Protein AF-A0A139A982-F1 (afdb_monomer)

Structure (mmCIF, N/CA/C/O backbone):
data_AF-A0A139A982-F1
#
_entry.id   AF-A0A139A982-F1
#
loop_
_atom_site.group_PDB
_atom_site.id
_atom_site.type_symbol
_atom_site.label_atom_id
_atom_site.label_alt_id
_atom_site.label_comp_id
_atom_site.label_asym_id
_atom_site.label_entity_id
_atom_site.label_seq_id
_atom_site.pdbx_PDB_ins_code
_atom_site.Cartn_x
_atom_site.Cartn_y
_atom_site.Cartn_z
_atom_site.occupancy
_atom_site.B_iso_or_equiv
_atom_site.auth_seq_id
_atom_site.auth_comp_id
_atom_site.auth_asym_id
_atom_site.auth_atom_id
_atom_site.pdbx_PDB_model_num
ATOM 1 N N . MET A 1 1 ? 47.876 19.893 -35.288 1.00 49.00 1 MET A N 1
ATOM 2 C CA . MET A 1 1 ? 47.535 18.455 -35.296 1.00 49.00 1 MET A CA 1
ATOM 3 C C . MET A 1 1 ? 48.018 17.855 -33.985 1.00 49.00 1 MET A C 1
ATOM 5 O O . MET A 1 1 ? 49.190 17.538 -33.867 1.00 49.00 1 MET A O 1
ATOM 9 N N . SER A 1 2 ? 47.152 17.792 -32.977 1.00 44.00 2 SER A N 1
ATOM 10 C CA . SER A 1 2 ? 47.440 17.165 -31.682 1.00 44.00 2 SER A CA 1
ATOM 11 C C . SER A 1 2 ? 46.261 16.265 -31.341 1.00 44.00 2 SER A C 1
ATOM 13 O O . SER A 1 2 ? 45.118 16.721 -31.305 1.00 44.00 2 SER A O 1
ATOM 15 N N . SER A 1 3 ? 46.555 14.977 -31.198 1.00 46.91 3 SER A N 1
ATOM 16 C CA . SER A 1 3 ? 45.607 13.889 -31.001 1.00 46.91 3 SER A CA 1
ATOM 17 C C . SER A 1 3 ? 44.741 14.120 -29.766 1.00 46.91 3 SER A C 1
ATOM 19 O O . SER A 1 3 ? 45.251 14.198 -28.648 1.00 46.91 3 SER A O 1
ATOM 21 N N . SER A 1 4 ? 43.429 14.191 -29.979 1.00 49.75 4 SER A N 1
ATOM 22 C CA . SER A 1 4 ? 42.438 14.073 -28.916 1.00 49.75 4 SER A CA 1
ATOM 23 C C . SER A 1 4 ? 42.523 12.649 -28.370 1.00 49.75 4 SER A C 1
ATOM 25 O O . SER A 1 4 ? 42.163 11.690 -29.053 1.00 49.75 4 SER A O 1
ATOM 27 N N . ALA A 1 5 ? 43.097 12.505 -27.176 1.00 49.38 5 ALA A N 1
ATOM 28 C CA . ALA A 1 5 ? 43.066 11.260 -26.433 1.00 49.38 5 ALA A CA 1
ATOM 29 C C . ALA A 1 5 ? 41.604 10.987 -26.073 1.00 49.38 5 ALA A C 1
ATOM 31 O O . ALA A 1 5 ? 41.039 11.627 -25.186 1.00 49.38 5 ALA A O 1
ATOM 32 N N . ALA A 1 6 ? 40.989 10.069 -26.816 1.00 48.88 6 ALA A N 1
ATOM 33 C CA . ALA A 1 6 ? 39.709 9.488 -26.476 1.00 48.88 6 ALA A CA 1
ATOM 34 C C . ALA A 1 6 ? 39.833 8.894 -25.070 1.00 48.88 6 ALA A C 1
ATOM 36 O O . ALA A 1 6 ? 40.472 7.861 -24.864 1.00 48.88 6 ALA A O 1
ATOM 37 N N . SER A 1 7 ? 39.263 9.593 -24.090 1.00 48.62 7 SER A N 1
ATOM 38 C CA . SER A 1 7 ? 38.976 9.020 -22.788 1.00 48.62 7 SER A CA 1
ATOM 39 C C . SER A 1 7 ? 38.039 7.849 -23.056 1.00 48.62 7 SER A C 1
ATOM 41 O O . SER A 1 7 ? 36.872 8.049 -23.389 1.00 48.62 7 SER A O 1
ATOM 43 N N . LEU A 1 8 ? 38.585 6.629 -23.012 1.00 44.47 8 LEU A N 1
ATOM 44 C CA . LEU A 1 8 ? 37.792 5.423 -22.847 1.00 44.47 8 LEU A CA 1
ATOM 45 C C . LEU A 1 8 ? 37.045 5.603 -21.526 1.00 44.47 8 LEU A C 1
ATOM 47 O O . LEU A 1 8 ? 37.551 5.278 -20.454 1.00 44.47 8 LEU A O 1
ATOM 51 N N . THR A 1 9 ? 35.839 6.150 -21.612 1.00 46.59 9 THR A N 1
ATOM 52 C CA . THR A 1 9 ? 34.770 5.869 -20.675 1.00 46.59 9 THR A CA 1
ATOM 53 C C . THR A 1 9 ? 34.572 4.366 -20.731 1.00 46.59 9 THR A C 1
ATOM 55 O O . THR A 1 9 ? 33.853 3.835 -21.574 1.00 46.59 9 THR A O 1
ATOM 58 N N . THR A 1 10 ? 35.283 3.661 -19.857 1.00 45.53 10 THR A N 1
ATOM 59 C CA . THR A 1 10 ? 34.915 2.331 -19.404 1.00 45.53 10 THR A CA 1
ATOM 60 C C . THR A 1 10 ? 33.475 2.439 -18.934 1.00 45.53 10 THR A C 1
ATOM 62 O O . THR A 1 10 ? 33.198 2.872 -17.815 1.00 45.53 10 THR A O 1
ATOM 65 N N . ALA A 1 11 ? 32.545 2.129 -19.840 1.00 46.19 11 ALA A N 1
ATOM 66 C CA . ALA A 1 11 ? 31.164 1.879 -19.490 1.00 46.19 11 ALA A CA 1
ATOM 67 C C . ALA A 1 11 ? 31.230 0.904 -18.312 1.00 46.19 11 ALA A C 1
ATOM 69 O O . ALA A 1 11 ? 31.879 -0.138 -18.463 1.00 46.19 11 ALA A O 1
ATOM 70 N N . PRO A 1 12 ? 30.703 1.267 -17.128 1.00 48.69 12 PRO A N 1
ATOM 71 C CA . PRO A 1 12 ? 30.748 0.381 -15.983 1.00 48.69 12 PRO A CA 1
ATOM 72 C C . PRO A 1 12 ? 30.140 -0.922 -16.458 1.00 48.69 12 PRO A C 1
ATOM 74 O O . PRO A 1 12 ? 29.002 -0.933 -16.928 1.00 48.69 12 PRO A O 1
ATOM 77 N N . THR A 1 13 ? 30.969 -1.963 -16.447 1.00 44.78 13 THR A N 1
ATOM 78 C CA . THR A 1 13 ? 30.635 -3.300 -16.896 1.00 44.78 13 THR A CA 1
ATOM 79 C C . THR A 1 13 ? 29.312 -3.637 -16.246 1.00 44.78 13 THR A C 1
ATOM 81 O O . THR A 1 13 ? 29.251 -3.842 -15.030 1.00 44.78 13 THR A O 1
ATOM 84 N N . LEU A 1 14 ? 28.247 -3.586 -17.054 1.00 44.47 14 LEU A N 1
ATOM 85 C CA . LEU A 1 14 ? 26.940 -4.107 -16.709 1.00 44.47 14 LEU A CA 1
ATOM 86 C C . LEU A 1 14 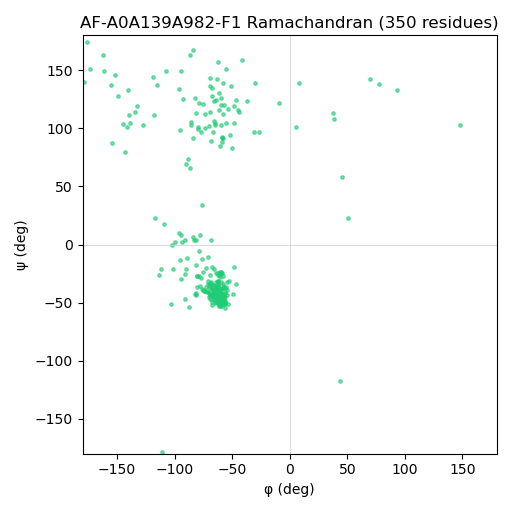? 27.253 -5.458 -16.092 1.00 44.47 14 LEU A C 1
ATOM 88 O O . LEU A 1 14 ? 27.910 -6.272 -16.747 1.00 44.47 14 LEU A O 1
ATOM 92 N N . CYS A 1 15 ? 26.939 -5.608 -14.803 1.00 43.19 15 CYS A N 1
ATOM 93 C CA . CYS A 1 15 ? 27.200 -6.825 -14.057 1.00 43.19 15 CYS A CA 1
ATOM 94 C C . CYS A 1 15 ? 26.950 -8.001 -14.988 1.00 43.19 15 CYS A C 1
ATOM 96 O O . CYS A 1 15 ? 25.871 -8.072 -15.573 1.00 43.19 15 CYS A O 1
ATOM 98 N N . SER A 1 16 ? 27.967 -8.847 -15.149 1.00 42.31 16 SER A N 1
ATOM 99 C CA . SER A 1 16 ? 27.895 -10.150 -15.793 1.00 42.31 16 SER A CA 1
ATOM 100 C C . SER A 1 16 ? 26.717 -10.928 -15.188 1.00 42.31 16 SER A C 1
ATOM 102 O O . SER A 1 16 ? 26.868 -11.753 -14.292 1.00 42.31 16 SER A O 1
ATOM 104 N N . LEU A 1 17 ? 25.523 -10.649 -15.702 1.00 49.75 17 LEU A N 1
ATOM 105 C CA . LEU A 1 17 ? 24.298 -11.433 -15.659 1.00 49.75 17 LEU A CA 1
ATOM 106 C C . LEU A 1 17 ? 24.442 -12.580 -16.672 1.00 49.75 17 LEU A C 1
ATOM 108 O O . LEU A 1 17 ? 23.488 -12.990 -17.313 1.00 49.75 17 LEU A O 1
ATOM 112 N N . GLU A 1 18 ? 25.657 -13.099 -16.850 1.00 44.62 18 GLU A N 1
ATOM 113 C CA . GLU A 1 18 ? 25.954 -14.226 -17.734 1.00 44.62 18 GLU A CA 1
ATOM 114 C C . GLU A 1 18 ? 25.678 -15.573 -17.048 1.00 44.62 18 GLU A C 1
ATOM 116 O O . GLU A 1 18 ? 25.863 -16.645 -17.612 1.00 44.62 18 GLU A O 1
ATOM 121 N N . ASN A 1 19 ? 25.155 -15.515 -15.825 1.00 43.88 19 ASN A N 1
ATOM 122 C CA . ASN A 1 19 ? 24.331 -16.556 -15.243 1.00 43.88 19 ASN A CA 1
ATOM 123 C C . ASN A 1 19 ? 23.427 -15.899 -14.190 1.00 43.88 19 ASN A C 1
ATOM 125 O O . ASN A 1 19 ? 23.774 -15.908 -13.005 1.00 43.88 19 ASN A O 1
ATOM 129 N N . PRO A 1 20 ? 22.231 -15.372 -14.534 1.00 50.59 20 PRO A N 1
ATOM 130 C CA . PRO A 1 20 ? 21.114 -15.626 -13.652 1.00 50.59 20 PRO A CA 1
ATOM 131 C C . PRO A 1 20 ? 21.040 -17.145 -13.647 1.00 50.59 20 PRO A C 1
ATOM 133 O O . PRO A 1 20 ? 20.491 -17.751 -14.565 1.00 50.59 20 PRO A O 1
ATOM 136 N N . THR A 1 21 ? 21.705 -17.785 -12.683 1.00 44.16 21 THR A N 1
ATOM 137 C CA . THR A 1 21 ? 21.395 -19.163 -12.360 1.00 44.16 21 THR A CA 1
ATOM 138 C C . THR A 1 21 ? 19.891 -19.187 -12.334 1.00 44.16 21 THR A C 1
ATOM 140 O O . THR A 1 21 ? 19.279 -18.451 -11.559 1.00 44.16 21 THR A O 1
ATOM 143 N N . PHE A 1 22 ? 19.333 -19.927 -13.294 1.00 42.66 22 PHE A N 1
ATOM 144 C CA . PHE A 1 22 ? 17.990 -20.444 -13.272 1.00 42.66 22 PHE A CA 1
ATOM 145 C C . PHE A 1 22 ? 17.684 -20.688 -11.801 1.00 42.66 22 PHE A C 1
ATOM 147 O O . PHE A 1 22 ? 18.093 -21.704 -11.235 1.00 42.66 22 PHE A O 1
ATOM 154 N N . THR A 1 23 ? 17.014 -19.747 -11.137 1.00 46.53 23 THR A N 1
ATOM 155 C CA . THR A 1 23 ? 16.273 -20.095 -9.947 1.00 46.53 23 THR A CA 1
ATOM 156 C C . THR A 1 23 ? 15.185 -20.933 -10.556 1.00 46.53 23 THR A C 1
ATOM 158 O O . THR A 1 23 ? 14.203 -20.408 -11.079 1.00 46.53 23 THR A O 1
ATOM 161 N N . SER A 1 24 ? 15.494 -22.228 -10.644 1.00 39.81 24 SER A N 1
ATOM 162 C CA . SER A 1 24 ? 14.639 -23.313 -11.073 1.00 39.81 24 SER A CA 1
ATOM 163 C C . SER A 1 24 ? 13.209 -22.953 -10.711 1.00 39.81 24 SER A C 1
ATOM 165 O O . SER A 1 24 ? 13.029 -22.433 -9.600 1.00 39.81 24 SER A O 1
ATOM 167 N N . PRO A 1 25 ? 12.218 -23.227 -11.576 1.00 40.94 25 PRO A N 1
ATOM 168 C CA . PRO A 1 25 ? 10.821 -23.090 -11.208 1.00 40.94 25 PRO A CA 1
ATOM 169 C C . PRO A 1 25 ? 10.589 -24.007 -10.004 1.00 40.94 25 PRO A C 1
ATOM 171 O O . PRO A 1 25 ? 10.303 -25.191 -10.128 1.00 40.94 25 PRO A O 1
ATOM 174 N N . THR A 1 26 ? 10.823 -23.481 -8.808 1.00 43.75 26 THR A N 1
ATOM 175 C CA . THR A 1 26 ? 10.486 -24.114 -7.555 1.00 43.75 26 THR A CA 1
ATOM 176 C C . THR A 1 26 ? 9.017 -23.805 -7.471 1.00 43.75 26 THR A C 1
ATOM 178 O O . THR A 1 26 ? 8.616 -22.673 -7.218 1.00 43.75 26 THR A O 1
ATOM 181 N N . TRP A 1 27 ? 8.216 -24.808 -7.817 1.00 39.47 27 TRP A N 1
ATOM 182 C CA . TRP A 1 27 ? 6.759 -24.738 -7.902 1.00 39.47 27 TRP A CA 1
ATOM 183 C C . TRP A 1 27 ? 6.122 -24.102 -6.654 1.00 39.47 27 TRP A C 1
ATOM 185 O O . TRP A 1 27 ? 5.016 -23.579 -6.720 1.00 39.47 27 TRP A O 1
ATOM 195 N N . ILE A 1 28 ? 6.858 -24.075 -5.539 1.00 52.94 28 ILE A N 1
ATOM 196 C CA . ILE A 1 28 ? 6.691 -23.132 -4.440 1.00 52.94 28 ILE A CA 1
ATOM 197 C C . ILE A 1 28 ? 8.093 -22.637 -4.063 1.00 52.94 28 ILE A C 1
ATOM 199 O O . ILE A 1 28 ? 8.903 -23.429 -3.576 1.00 52.94 28 ILE A O 1
ATOM 203 N N . ALA A 1 29 ? 8.411 -21.353 -4.263 1.00 67.62 29 ALA A N 1
ATOM 204 C CA . ALA A 1 29 ? 9.650 -20.810 -3.711 1.00 67.62 29 ALA A CA 1
ATOM 205 C C . ALA A 1 29 ? 9.582 -20.980 -2.186 1.00 67.62 29 ALA A C 1
ATOM 207 O O . ALA A 1 29 ? 8.661 -20.461 -1.560 1.00 67.62 2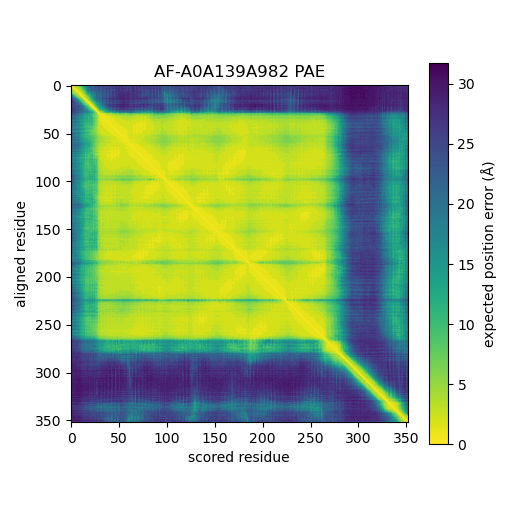9 ALA A O 1
ATOM 208 N N . ILE A 1 30 ? 10.522 -21.720 -1.586 1.00 74.94 30 ILE A N 1
ATOM 209 C CA . ILE A 1 30 ? 10.588 -22.002 -0.133 1.00 74.94 30 ILE A CA 1
ATOM 210 C C . ILE A 1 30 ? 10.381 -20.720 0.691 1.00 74.94 30 ILE A C 1
ATOM 212 O O . ILE A 1 30 ? 9.715 -20.727 1.727 1.00 74.94 30 ILE A O 1
ATOM 216 N N . ASN A 1 31 ? 10.868 -19.601 0.158 1.00 77.19 31 ASN A N 1
ATOM 217 C CA . ASN A 1 31 ? 10.671 -18.256 0.678 1.00 77.19 31 ASN A CA 1
ATOM 218 C C . ASN A 1 31 ? 9.196 -17.941 0.980 1.00 77.19 31 ASN A C 1
ATOM 220 O O . ASN A 1 31 ? 8.914 -17.394 2.037 1.00 77.19 31 ASN A O 1
ATOM 224 N N . TYR A 1 32 ? 8.242 -18.322 0.127 1.00 82.81 32 TYR A N 1
ATOM 225 C CA . TYR A 1 32 ? 6.815 -18.065 0.346 1.00 82.81 32 TYR A CA 1
ATOM 226 C C . TYR A 1 32 ? 6.251 -18.811 1.556 1.00 82.81 32 TYR A C 1
ATOM 228 O O . TYR A 1 32 ? 5.485 -18.227 2.317 1.00 82.81 32 TYR A O 1
ATOM 236 N N . ILE A 1 33 ? 6.660 -20.063 1.787 1.00 86.06 33 ILE A N 1
ATOM 237 C CA . ILE A 1 33 ? 6.245 -20.819 2.980 1.00 86.06 33 ILE A CA 1
ATOM 238 C C . ILE A 1 33 ? 6.806 -20.152 4.237 1.00 86.06 33 ILE A C 1
ATOM 240 O O . ILE A 1 33 ? 6.075 -19.936 5.204 1.00 86.06 33 ILE A O 1
ATOM 244 N N . VAL A 1 34 ? 8.089 -19.777 4.207 1.00 87.00 34 VAL A N 1
ATOM 245 C CA . VAL A 1 34 ? 8.736 -19.057 5.312 1.00 87.00 34 VAL A CA 1
ATOM 246 C C . VAL A 1 34 ? 8.027 -17.727 5.574 1.00 87.00 34 VAL A C 1
ATOM 248 O O . VAL A 1 34 ? 7.736 -17.405 6.722 1.00 87.00 34 VAL A O 1
ATOM 251 N N . PHE A 1 35 ? 7.667 -16.980 4.531 1.00 86.44 35 PHE A N 1
ATOM 252 C CA . PHE A 1 35 ? 6.924 -15.731 4.674 1.00 86.44 35 PHE A CA 1
ATOM 253 C C . PHE A 1 35 ? 5.519 -15.935 5.243 1.00 86.44 35 PHE A C 1
ATOM 255 O O . PHE A 1 35 ? 5.129 -15.190 6.137 1.00 86.44 35 PHE A O 1
ATOM 262 N N . LEU A 1 36 ? 4.769 -16.944 4.793 1.00 90.12 36 LEU A N 1
ATOM 263 C CA . LEU A 1 36 ? 3.463 -17.266 5.378 1.00 90.12 36 LEU A CA 1
ATOM 264 C C . LEU A 1 36 ? 3.590 -17.622 6.864 1.00 90.12 36 LEU A C 1
ATOM 266 O O . LEU A 1 36 ? 2.762 -17.194 7.669 1.00 90.12 36 LEU A O 1
ATOM 270 N N . LEU A 1 37 ? 4.653 -18.337 7.249 1.00 92.25 37 LEU A N 1
ATOM 271 C CA . LEU A 1 37 ? 4.959 -18.607 8.653 1.00 92.25 37 LEU A CA 1
ATOM 272 C C . LEU A 1 37 ? 5.271 -17.315 9.423 1.00 92.25 37 LEU A C 1
ATOM 274 O O . LEU A 1 37 ? 4.759 -17.131 10.525 1.00 92.25 37 LEU A O 1
ATOM 278 N N . VAL A 1 38 ? 6.053 -16.399 8.848 1.00 92.12 38 VAL A N 1
ATOM 279 C CA . VAL A 1 38 ? 6.339 -15.086 9.451 1.00 92.12 38 VAL A CA 1
ATOM 280 C C . VAL A 1 38 ? 5.054 -14.276 9.634 1.00 92.12 38 VAL A C 1
ATOM 282 O O . VAL A 1 38 ? 4.806 -13.786 10.734 1.00 92.12 38 VAL A O 1
ATOM 285 N N . ILE A 1 39 ? 4.194 -14.188 8.613 1.00 93.75 39 ILE A N 1
ATOM 286 C CA . ILE A 1 39 ? 2.892 -13.504 8.697 1.00 93.75 39 ILE A CA 1
ATOM 287 C C . ILE A 1 39 ? 2.030 -14.139 9.791 1.00 93.75 39 ILE A C 1
ATOM 289 O O . ILE A 1 39 ? 1.435 -13.425 10.601 1.00 93.75 39 ILE A O 1
ATOM 293 N N . TYR A 1 40 ? 1.994 -15.472 9.870 1.00 94.56 40 TYR A N 1
ATOM 294 C CA . TYR A 1 40 ? 1.280 -16.188 10.924 1.00 94.56 40 TYR A CA 1
ATOM 295 C C . TYR A 1 40 ? 1.809 -15.832 12.320 1.00 94.56 40 TYR A C 1
ATOM 297 O O . TYR A 1 40 ? 1.021 -15.521 13.216 1.00 94.56 40 TYR A O 1
ATOM 305 N N . VAL A 1 41 ? 3.131 -15.827 12.512 1.00 96.19 41 VAL A N 1
ATOM 306 C CA . VAL A 1 41 ? 3.759 -15.450 13.787 1.00 96.19 41 VAL A CA 1
ATOM 307 C C . VAL A 1 41 ? 3.424 -14.004 14.148 1.00 96.19 41 VAL A C 1
ATOM 309 O O . VAL A 1 41 ? 2.959 -13.766 15.261 1.00 96.19 41 VAL A O 1
ATOM 312 N N . ILE A 1 42 ? 3.571 -13.054 13.219 1.00 96.56 42 ILE A N 1
ATOM 313 C CA . ILE A 1 42 ? 3.221 -11.642 13.443 1.00 96.56 42 ILE A CA 1
ATOM 314 C C . ILE A 1 42 ? 1.743 -11.524 13.827 1.00 96.56 42 ILE A C 1
ATOM 316 O O . ILE A 1 42 ? 1.429 -10.906 14.836 1.00 96.56 42 ILE A O 1
ATOM 320 N N . THR A 1 43 ? 0.844 -12.204 13.115 1.00 95.75 43 THR A N 1
ATOM 321 C CA . THR A 1 43 ? -0.598 -12.232 13.416 1.00 95.75 43 THR A CA 1
ATOM 322 C C . THR A 1 43 ? -0.871 -12.712 14.846 1.00 95.75 43 THR A C 1
ATOM 324 O O . THR A 1 43 ? -1.661 -12.108 15.578 1.00 95.75 43 THR A O 1
ATOM 327 N N . ARG A 1 44 ? -0.200 -13.786 15.287 1.00 97.25 44 ARG A N 1
ATOM 328 C CA . ARG A 1 44 ? -0.325 -14.302 16.660 1.00 97.25 44 ARG A CA 1
ATOM 329 C C . ARG A 1 44 ? 0.227 -13.326 17.692 1.00 97.25 44 ARG A C 1
ATOM 331 O O . ARG A 1 44 ? -0.426 -13.106 18.713 1.00 97.25 44 ARG A O 1
ATOM 338 N N . LEU A 1 45 ? 1.384 -12.725 17.429 1.00 97.88 45 LEU A N 1
ATOM 339 C CA . LEU A 1 45 ? 1.986 -11.729 18.311 1.00 97.88 45 LEU A CA 1
ATOM 340 C C . LEU A 1 45 ? 1.104 -10.482 18.429 1.00 97.88 45 LEU A C 1
ATOM 342 O O . LEU A 1 45 ? 0.869 -10.030 19.547 1.00 97.88 45 LEU A O 1
ATOM 346 N N . SER A 1 46 ? 0.531 -9.990 17.329 1.00 97.19 46 SER A N 1
ATOM 347 C CA . SER A 1 46 ? -0.423 -8.876 17.319 1.00 97.19 46 SER A CA 1
ATOM 348 C C . SER A 1 46 ? -1.660 -9.180 18.164 1.00 97.19 46 SER A C 1
ATOM 350 O O . SER A 1 46 ? -2.081 -8.342 18.959 1.00 97.19 46 SER A O 1
ATOM 352 N N . ALA A 1 47 ? -2.211 -10.395 18.072 1.00 97.00 47 ALA A N 1
ATOM 353 C CA . ALA A 1 47 ? -3.336 -10.814 18.908 1.00 97.00 47 ALA A CA 1
ATOM 354 C C . ALA A 1 47 ? -2.982 -10.826 20.407 1.00 97.00 47 ALA A C 1
ATOM 356 O O . ALA A 1 47 ? -3.758 -10.351 21.239 1.00 97.00 47 ALA A O 1
ATOM 357 N N . VAL A 1 48 ? -1.804 -11.354 20.763 1.00 98.06 48 VAL A N 1
ATOM 358 C CA . VAL A 1 48 ? -1.315 -11.378 22.153 1.00 98.06 48 VAL A CA 1
ATOM 359 C C . VAL A 1 48 ? -1.059 -9.962 22.669 1.00 98.06 48 VAL A C 1
ATOM 361 O O . VAL A 1 48 ? -1.445 -9.644 23.793 1.00 98.06 48 VAL A O 1
ATOM 364 N N . PHE A 1 49 ? -0.443 -9.111 21.852 1.00 97.50 49 PHE A N 1
ATOM 365 C CA . PHE A 1 49 ? -0.155 -7.715 22.162 1.00 97.50 49 PHE A CA 1
ATOM 366 C C . PHE A 1 49 ? -1.435 -6.918 22.437 1.00 97.50 49 PHE A C 1
ATOM 368 O O . PHE A 1 49 ? -1.565 -6.327 23.507 1.00 97.50 49 PHE A O 1
ATOM 375 N N . LEU A 1 50 ? -2.423 -6.986 21.537 1.00 96.38 50 LEU A N 1
ATOM 376 C CA . LEU A 1 50 ? -3.711 -6.303 21.699 1.00 96.38 50 LEU A CA 1
ATOM 377 C C . LEU A 1 50 ? -4.468 -6.787 22.943 1.00 96.38 50 LEU A C 1
ATOM 379 O O . LEU A 1 50 ? -4.993 -5.974 23.702 1.00 96.38 50 LEU A O 1
ATOM 383 N N . LYS A 1 51 ? -4.460 -8.101 23.207 1.00 97.25 51 LYS A N 1
ATOM 384 C CA . LYS A 1 51 ? -5.054 -8.675 24.423 1.00 97.25 51 LYS A CA 1
ATOM 385 C C . LYS A 1 51 ? -4.375 -8.172 25.703 1.00 97.25 51 LYS A C 1
ATOM 387 O O . LYS A 1 51 ? -5.040 -8.064 26.729 1.00 97.25 51 LYS A O 1
ATOM 392 N N . ARG A 1 52 ? -3.062 -7.909 25.670 1.00 97.44 52 ARG A N 1
ATOM 393 C CA . ARG A 1 52 ? -2.302 -7.413 26.829 1.00 97.44 52 ARG A CA 1
ATOM 394 C C . ARG A 1 52 ? -2.502 -5.923 27.085 1.00 97.44 52 ARG A C 1
ATOM 396 O O . ARG A 1 52 ? -2.531 -5.537 28.246 1.00 97.44 52 ARG A O 1
ATOM 403 N N . ILE A 1 53 ? -2.635 -5.110 26.038 1.00 96.94 53 ILE A N 1
ATOM 404 C CA . ILE A 1 53 ? -2.802 -3.657 26.181 1.00 96.94 53 ILE A CA 1
ATOM 405 C C . ILE A 1 53 ? -4.164 -3.296 26.774 1.00 96.94 53 ILE A C 1
ATOM 407 O O . ILE A 1 53 ? -4.233 -2.446 27.656 1.00 96.94 53 ILE A O 1
ATOM 411 N N . ASP A 1 54 ? -5.240 -3.945 26.324 1.00 95.94 54 ASP A N 1
ATOM 412 C CA . ASP A 1 54 ? -6.593 -3.673 26.824 1.00 95.94 54 ASP A CA 1
ATOM 413 C C . ASP A 1 54 ? -7.413 -4.963 26.906 1.00 95.94 54 ASP A C 1
ATOM 415 O O . ASP A 1 54 ? -8.238 -5.271 26.035 1.00 95.94 54 ASP A O 1
ATOM 419 N N . PRO A 1 55 ? -7.190 -5.758 27.965 1.00 96.69 55 PRO A N 1
ATOM 420 C CA . PRO A 1 55 ? -7.872 -7.034 28.135 1.00 96.69 55 PRO A CA 1
ATOM 421 C C . PRO A 1 55 ? -9.390 -6.869 28.266 1.00 96.69 55 PRO A C 1
ATOM 423 O O . PRO A 1 55 ? -10.135 -7.749 27.832 1.00 96.69 55 PRO A O 1
ATOM 426 N N . LYS A 1 56 ? -9.854 -5.744 28.834 1.00 96.31 56 LYS A N 1
ATOM 427 C CA . LYS A 1 56 ? -11.279 -5.468 29.052 1.00 96.31 56 LYS A CA 1
ATOM 428 C C . LYS A 1 56 ? -11.998 -5.279 27.720 1.00 96.31 56 LYS A C 1
ATOM 430 O O . LYS A 1 56 ? -12.979 -5.969 27.458 1.00 96.31 56 LYS A O 1
ATOM 435 N N . ARG A 1 57 ? -11.485 -4.401 26.854 1.00 94.81 57 ARG A N 1
ATOM 436 C CA . ARG A 1 57 ? -12.074 -4.151 25.531 1.00 94.81 57 ARG A CA 1
ATOM 437 C C . ARG A 1 57 ? -11.875 -5.334 24.585 1.00 94.81 57 ARG A C 1
ATOM 439 O O . ARG A 1 57 ? -12.769 -5.677 23.821 1.00 94.81 57 ARG A O 1
ATOM 446 N N . TRP A 1 58 ? -10.744 -6.033 24.677 1.00 95.94 58 TRP A N 1
ATOM 447 C CA . TRP A 1 58 ? -10.516 -7.239 23.879 1.00 95.94 58 TRP A CA 1
ATOM 448 C C . TRP A 1 58 ? -11.556 -8.337 24.152 1.00 95.94 58 TRP A C 1
ATOM 450 O O . TRP A 1 58 ? -12.004 -9.024 23.226 1.00 95.94 58 TRP A O 1
ATOM 460 N N . ALA A 1 59 ? -11.969 -8.499 25.415 1.00 96.88 59 ALA A N 1
ATOM 461 C CA . ALA A 1 59 ? -12.980 -9.474 25.812 1.00 96.88 59 ALA A CA 1
ATOM 462 C C . ALA A 1 59 ? -14.363 -9.183 25.204 1.00 96.88 59 ALA A C 1
ATOM 464 O O . ALA A 1 59 ? -15.067 -10.134 24.868 1.00 96.88 59 ALA A O 1
ATOM 465 N N . THR A 1 60 ? -14.720 -7.911 24.989 1.00 96.75 60 THR A N 1
ATOM 466 C CA . THR A 1 60 ? -16.020 -7.517 24.415 1.00 96.75 60 THR A CA 1
ATOM 467 C C . THR A 1 60 ? -16.079 -7.624 22.892 1.00 96.75 60 THR A C 1
ATOM 469 O O . THR A 1 60 ? -17.166 -7.672 22.320 1.00 96.75 60 THR A O 1
ATOM 472 N N . PHE A 1 61 ? -14.933 -7.689 22.208 1.00 96.31 61 PHE A N 1
ATOM 473 C CA . PHE A 1 61 ? -14.903 -7.827 20.753 1.00 96.31 61 PHE A CA 1
ATOM 474 C C . PHE A 1 61 ? -15.422 -9.188 20.281 1.00 96.31 61 PHE A C 1
ATOM 476 O O . PHE A 1 61 ? -14.994 -10.239 20.765 1.00 96.31 61 PHE A O 1
ATOM 483 N N . SER A 1 62 ? -16.275 -9.161 19.253 1.00 95.56 62 SER A N 1
ATOM 484 C CA . SER A 1 62 ? -16.632 -10.353 18.484 1.00 95.56 62 SER A CA 1
ATOM 485 C C . SER A 1 62 ? -15.402 -10.942 17.784 1.00 95.56 62 SER A C 1
ATOM 487 O O . SER A 1 62 ? -14.421 -10.240 17.525 1.00 95.56 62 SER A O 1
ATOM 489 N N . GLU A 1 63 ? -15.445 -12.233 17.446 1.00 94.19 63 GLU A N 1
ATOM 490 C CA . GLU A 1 63 ? -14.355 -12.897 16.713 1.00 94.19 63 GLU A CA 1
ATOM 491 C C . GLU A 1 63 ? -14.025 -12.161 15.406 1.00 94.19 63 GLU A C 1
ATOM 493 O O . GLU A 1 63 ? -12.860 -11.892 15.120 1.00 94.19 63 GLU A O 1
ATOM 498 N N . GLU A 1 64 ? -15.053 -11.740 14.666 1.00 91.62 64 GLU A N 1
ATOM 499 C CA . GLU A 1 64 ? -14.897 -10.987 13.421 1.00 91.62 64 GLU A CA 1
ATOM 500 C C . GLU A 1 64 ? -14.207 -9.633 13.642 1.00 91.62 64 GLU A C 1
ATOM 502 O O . GLU A 1 64 ? -13.305 -9.258 12.889 1.00 91.62 64 GLU A O 1
ATOM 507 N N . MET A 1 65 ? -14.573 -8.912 14.706 1.00 93.38 65 MET A N 1
ATOM 508 C CA . MET A 1 65 ? -13.916 -7.655 15.058 1.00 93.38 65 MET A CA 1
ATOM 509 C C . MET A 1 65 ? -12.445 -7.879 15.422 1.00 93.38 65 MET A C 1
ATOM 511 O O . MET A 1 65 ? -11.585 -7.139 14.950 1.00 93.38 65 MET A O 1
ATOM 515 N N . ARG A 1 66 ? -12.141 -8.917 16.213 1.00 95.31 66 ARG A N 1
ATOM 516 C CA . ARG A 1 66 ? -10.761 -9.260 16.594 1.00 95.31 66 ARG A CA 1
ATOM 517 C C . ARG A 1 66 ? -9.904 -9.544 15.366 1.00 95.31 66 ARG A C 1
ATOM 519 O O . ARG A 1 66 ? -8.808 -9.004 15.273 1.00 95.31 66 ARG A O 1
ATOM 526 N N . VAL A 1 67 ? -10.410 -10.337 14.418 1.00 93.56 67 VAL A N 1
ATOM 527 C CA . VAL A 1 67 ? -9.701 -10.643 13.165 1.00 93.56 67 VAL A CA 1
ATOM 528 C C . VAL A 1 67 ? -9.439 -9.371 12.359 1.00 93.56 67 VAL A C 1
ATOM 530 O O . VAL A 1 67 ? -8.312 -9.164 11.925 1.00 93.56 67 VAL A O 1
ATOM 533 N N . ASN A 1 68 ? -10.429 -8.484 12.216 1.00 93.31 68 ASN A N 1
ATOM 534 C CA . ASN A 1 68 ? -10.252 -7.220 11.492 1.00 93.31 68 ASN A CA 1
ATOM 535 C C . ASN A 1 68 ? -9.213 -6.301 12.156 1.00 93.31 68 ASN A C 1
ATOM 537 O O . ASN A 1 68 ? -8.355 -5.753 11.474 1.00 93.31 68 ASN A O 1
ATOM 541 N N . VAL A 1 69 ? -9.264 -6.151 13.483 1.00 95.50 69 VAL A N 1
ATOM 542 C CA . VAL A 1 69 ? -8.301 -5.334 14.241 1.00 95.50 69 VAL A CA 1
ATOM 543 C C . VAL A 1 69 ? -6.886 -5.909 14.122 1.00 95.50 69 VAL A C 1
ATOM 545 O O . VAL A 1 69 ? -5.943 -5.151 13.914 1.00 95.50 69 VAL A O 1
ATOM 548 N N . ILE A 1 70 ? -6.730 -7.235 14.214 1.00 95.94 70 ILE A N 1
ATOM 549 C CA . ILE A 1 70 ? -5.433 -7.896 14.008 1.00 95.94 70 ILE A CA 1
ATOM 550 C C . ILE A 1 70 ? -4.932 -7.658 12.581 1.00 95.94 70 ILE A C 1
ATOM 552 O O . ILE A 1 70 ? -3.764 -7.314 12.424 1.00 95.94 70 ILE A O 1
ATOM 556 N N . SER A 1 71 ? -5.803 -7.789 11.572 1.00 95.38 71 SER A N 1
ATOM 557 C CA . SER A 1 71 ? -5.473 -7.532 10.162 1.00 95.38 71 SER A CA 1
ATOM 558 C C . SER A 1 71 ? -4.877 -6.140 9.991 1.00 95.38 71 SER A C 1
ATOM 560 O O . SER A 1 71 ? -3.752 -6.030 9.524 1.00 95.38 71 SER A O 1
ATOM 562 N N . TYR A 1 72 ? -5.535 -5.096 10.512 1.00 96.38 72 TYR A N 1
ATOM 563 C CA . TYR A 1 72 ? -5.018 -3.726 10.422 1.00 96.38 72 TYR A CA 1
ATOM 564 C C . TYR A 1 72 ? -3.644 -3.559 11.079 1.00 96.38 72 TYR A C 1
ATOM 566 O O . TYR A 1 72 ? -2.796 -2.843 10.557 1.00 96.38 72 TYR A O 1
ATOM 574 N N . VAL A 1 73 ? -3.383 -4.222 12.211 1.00 97.12 73 VAL A N 1
ATOM 575 C CA . VAL A 1 73 ? -2.056 -4.170 12.849 1.00 97.12 73 VAL A CA 1
ATOM 576 C C . VAL A 1 73 ? -0.998 -4.855 11.982 1.00 97.12 73 VAL A C 1
ATOM 578 O O . VAL A 1 73 ? 0.092 -4.313 11.811 1.00 97.12 73 VAL A O 1
ATOM 581 N N . VAL A 1 74 ? -1.305 -6.031 11.430 1.00 96.69 74 VAL A N 1
ATOM 582 C CA . VAL A 1 74 ? -0.399 -6.769 10.534 1.00 96.69 74 VAL A CA 1
ATOM 583 C C . VAL A 1 74 ? -0.127 -5.966 9.259 1.00 96.69 74 VAL A C 1
ATOM 585 O O . VAL A 1 74 ? 1.031 -5.829 8.865 1.00 96.69 74 VAL A O 1
ATOM 588 N N . GLU A 1 75 ? -1.169 -5.379 8.669 1.00 96.81 75 GLU A N 1
ATOM 589 C CA . GLU A 1 75 ? -1.102 -4.487 7.512 1.00 96.81 75 GLU A CA 1
ATOM 590 C C . GLU A 1 75 ? -0.180 -3.299 7.797 1.00 96.81 75 GLU A C 1
ATOM 592 O O . GLU A 1 75 ? 0.764 -3.073 7.043 1.00 96.81 75 GLU A O 1
ATOM 597 N N . ILE A 1 76 ? -0.364 -2.591 8.919 1.00 97.38 76 ILE A N 1
ATOM 598 C CA . ILE A 1 76 ? 0.507 -1.472 9.316 1.00 97.38 76 ILE A CA 1
ATOM 599 C C . ILE A 1 76 ? 1.964 -1.931 9.417 1.00 97.38 76 ILE A C 1
ATOM 601 O O . ILE A 1 76 ? 2.835 -1.290 8.835 1.00 97.38 76 ILE A O 1
ATOM 605 N N . ILE A 1 77 ? 2.249 -3.036 10.111 1.00 97.50 77 ILE A N 1
ATOM 606 C CA . ILE A 1 77 ? 3.625 -3.525 10.305 1.00 97.50 77 ILE A CA 1
ATOM 607 C C . ILE A 1 77 ? 4.282 -3.865 8.961 1.00 97.50 77 ILE A C 1
ATOM 609 O O . ILE A 1 77 ? 5.375 -3.377 8.665 1.00 97.50 77 ILE A O 1
ATOM 613 N N . LEU A 1 78 ? 3.627 -4.686 8.139 1.00 97.06 78 LEU A N 1
ATOM 614 C CA . LEU A 1 78 ? 4.225 -5.209 6.911 1.00 97.06 78 LEU A CA 1
ATOM 615 C C . LEU A 1 78 ? 4.314 -4.158 5.807 1.00 97.06 78 LEU A C 1
ATOM 617 O O . LEU A 1 78 ? 5.346 -4.070 5.141 1.00 97.06 78 LEU A O 1
ATOM 621 N N . THR A 1 79 ? 3.296 -3.311 5.646 1.00 97.06 79 THR A N 1
ATOM 622 C CA . THR A 1 79 ? 3.371 -2.197 4.690 1.00 97.06 79 THR A CA 1
ATOM 623 C C . THR A 1 79 ? 4.380 -1.140 5.119 1.00 97.06 79 THR A C 1
ATOM 625 O O . THR A 1 79 ? 5.037 -0.568 4.258 1.00 97.06 79 THR A O 1
ATOM 628 N N . THR A 1 80 ? 4.564 -0.889 6.421 1.00 98.12 80 THR A N 1
ATOM 629 C CA . THR A 1 80 ? 5.624 0.014 6.913 1.00 98.12 80 THR A CA 1
ATOM 630 C C . THR A 1 80 ? 7.010 -0.557 6.637 1.00 98.12 80 THR A C 1
ATOM 632 O O . THR A 1 80 ? 7.890 0.173 6.188 1.00 98.12 80 THR A O 1
ATOM 635 N N . ALA A 1 81 ? 7.211 -1.861 6.851 1.00 97.62 81 ALA A N 1
ATOM 636 C CA . ALA A 1 81 ? 8.466 -2.524 6.503 1.00 97.62 81 ALA A CA 1
ATOM 637 C C . ALA A 1 81 ? 8.744 -2.438 4.991 1.00 97.62 81 ALA A C 1
ATOM 639 O O . ALA A 1 81 ? 9.841 -2.052 4.589 1.00 97.62 81 ALA A O 1
ATOM 640 N N . ALA A 1 82 ? 7.736 -2.710 4.155 1.00 97.38 82 ALA A N 1
ATOM 641 C CA . ALA A 1 82 ? 7.844 -2.580 2.704 1.00 97.38 82 ALA A CA 1
ATOM 642 C C . ALA A 1 82 ? 8.133 -1.132 2.269 1.00 97.38 82 ALA A C 1
ATOM 644 O O . ALA A 1 82 ? 9.017 -0.913 1.441 1.00 97.38 82 ALA A O 1
ATOM 645 N N . LEU A 1 83 ? 7.459 -0.144 2.869 1.00 98.19 83 LEU A N 1
ATOM 646 C CA . LEU A 1 83 ? 7.728 1.276 2.635 1.00 98.19 83 LEU A CA 1
ATOM 647 C C . LEU A 1 83 ? 9.170 1.633 3.012 1.00 98.19 83 LEU A C 1
ATOM 649 O O . LEU A 1 83 ? 9.852 2.300 2.242 1.00 98.19 83 LEU A O 1
ATOM 653 N N . GLY A 1 84 ? 9.663 1.150 4.156 1.00 98.44 84 GLY A N 1
ATOM 654 C CA . GLY A 1 84 ? 11.052 1.335 4.580 1.00 98.44 84 GLY A CA 1
ATOM 655 C C . GLY A 1 84 ? 12.051 0.795 3.554 1.00 98.44 84 GLY A C 1
ATOM 656 O O . GLY A 1 84 ? 12.997 1.496 3.195 1.00 98.44 84 GLY A O 1
ATOM 657 N N . CYS A 1 85 ? 11.802 -0.402 3.012 1.00 98.00 85 CYS A N 1
ATOM 658 C CA . CYS A 1 85 ? 12.598 -0.957 1.917 1.00 98.00 85 CYS A CA 1
ATOM 659 C C . CYS A 1 85 ? 12.559 -0.066 0.664 1.00 98.00 85 CYS A C 1
ATOM 661 O O . CYS A 1 85 ? 13.609 0.195 0.087 1.00 98.00 85 CYS A O 1
ATOM 663 N N . GLN A 1 86 ? 11.391 0.442 0.255 1.00 97.75 86 GLN A N 1
ATOM 664 C CA . GLN A 1 86 ? 11.288 1.328 -0.914 1.00 97.75 86 GLN A CA 1
ATOM 665 C C . GLN A 1 86 ? 11.992 2.669 -0.705 1.00 97.75 86 GLN A C 1
ATOM 667 O O . GLN A 1 86 ? 12.662 3.154 -1.612 1.00 97.75 86 GLN A O 1
ATOM 672 N N . LEU A 1 87 ? 11.863 3.267 0.482 1.00 98.19 87 LEU A N 1
ATOM 673 C CA . LEU A 1 87 ? 12.526 4.527 0.816 1.00 98.19 87 LEU A CA 1
ATOM 674 C C . LEU A 1 87 ? 14.051 4.370 0.840 1.00 98.19 87 LEU A C 1
ATOM 676 O O . LEU A 1 87 ? 14.756 5.271 0.389 1.00 98.19 87 LEU A O 1
ATOM 680 N N . ALA A 1 88 ? 14.564 3.216 1.280 1.00 98.25 88 ALA A N 1
ATOM 681 C CA . ALA A 1 88 ? 15.996 2.914 1.247 1.00 98.25 88 ALA A CA 1
ATOM 682 C C . ALA A 1 88 ? 16.577 2.906 -0.179 1.00 98.25 88 ALA A C 1
ATOM 684 O O . ALA A 1 88 ? 17.760 3.181 -0.357 1.00 98.25 88 ALA A O 1
ATOM 685 N N . VAL A 1 89 ? 15.744 2.637 -1.189 1.00 97.88 89 VAL A N 1
ATOM 686 C CA . VAL A 1 89 ? 16.134 2.600 -2.607 1.00 97.88 89 VAL A CA 1
ATOM 687 C C . VAL A 1 89 ? 15.417 3.656 -3.446 1.00 97.88 89 VAL A C 1
ATOM 689 O O . VAL A 1 89 ? 15.320 3.535 -4.664 1.00 97.88 89 VAL A O 1
ATOM 692 N N . ILE A 1 90 ? 14.938 4.738 -2.822 1.00 97.94 90 ILE A N 1
ATOM 693 C CA . ILE A 1 90 ? 14.165 5.785 -3.511 1.00 97.94 90 ILE A CA 1
ATOM 694 C C . ILE A 1 90 ? 14.936 6.425 -4.673 1.00 97.94 90 ILE A C 1
ATOM 696 O O . ILE A 1 90 ? 14.334 6.858 -5.654 1.00 97.94 90 ILE A O 1
ATOM 700 N N . ARG A 1 91 ? 16.275 6.421 -4.606 1.00 97.69 91 ARG A N 1
ATOM 701 C CA . ARG A 1 91 ? 17.159 6.900 -5.679 1.00 97.69 91 ARG A CA 1
ATOM 702 C C . ARG A 1 91 ? 16.969 6.144 -6.992 1.00 97.69 91 ARG A C 1
ATOM 704 O O . ARG A 1 91 ? 17.211 6.726 -8.042 1.00 97.69 91 ARG A O 1
ATOM 711 N N . MET A 1 92 ? 16.476 4.902 -6.957 1.00 96.75 92 MET A N 1
ATOM 712 C CA . MET A 1 92 ? 16.133 4.142 -8.162 1.00 96.75 92 MET A CA 1
ATOM 713 C C . MET A 1 92 ? 15.069 4.845 -9.016 1.00 96.75 92 MET A C 1
ATOM 715 O O . MET A 1 92 ? 15.032 4.617 -10.219 1.00 96.75 92 MET A O 1
ATOM 719 N N . LEU A 1 93 ? 14.237 5.723 -8.439 1.00 97.31 93 LEU A N 1
ATOM 720 C CA . LEU A 1 93 ? 13.260 6.517 -9.193 1.00 97.31 93 LEU A CA 1
ATOM 721 C C . LEU A 1 93 ? 13.897 7.617 -10.061 1.00 97.31 93 LEU A C 1
ATOM 723 O O . LEU A 1 93 ? 13.213 8.207 -10.895 1.00 97.31 93 LEU A O 1
ATOM 727 N N . ASP A 1 94 ? 15.183 7.925 -9.916 1.00 96.88 94 ASP A N 1
ATOM 728 C CA . ASP A 1 94 ? 15.848 8.821 -10.861 1.00 96.88 94 ASP A CA 1
ATOM 729 C C . ASP A 1 94 ? 16.125 8.057 -12.177 1.00 96.88 94 ASP A C 1
ATOM 731 O O . ASP A 1 94 ? 16.814 7.029 -12.161 1.00 96.88 94 ASP A O 1
ATOM 735 N N . PRO A 1 95 ? 15.602 8.514 -13.334 1.00 94.00 95 PRO A N 1
ATOM 736 C CA . PRO A 1 95 ? 15.836 7.859 -14.620 1.00 94.00 95 PRO A CA 1
ATOM 737 C C . PRO A 1 95 ? 17.318 7.806 -15.017 1.00 94.00 95 PRO A C 1
ATOM 739 O O . PRO A 1 95 ? 17.695 6.929 -15.789 1.00 94.00 95 PRO A O 1
ATOM 742 N N . ASN A 1 96 ? 18.151 8.707 -14.490 1.00 94.69 96 ASN A N 1
ATOM 743 C CA . ASN A 1 96 ? 19.584 8.753 -14.780 1.00 94.69 96 ASN A CA 1
ATOM 744 C C . ASN A 1 96 ? 20.411 7.898 -13.812 1.00 94.69 96 ASN A C 1
ATOM 746 O O . ASN A 1 96 ? 21.601 7.677 -14.041 1.00 94.69 96 ASN A O 1
ATOM 750 N N . TYR A 1 97 ? 19.804 7.425 -12.723 1.00 93.31 97 TYR A N 1
ATOM 751 C CA . TYR A 1 97 ? 20.504 6.654 -11.711 1.00 93.31 97 TYR A CA 1
ATOM 752 C C . TYR A 1 97 ? 20.618 5.186 -12.117 1.00 93.31 97 TYR A C 1
ATOM 754 O O . TYR A 1 97 ? 19.620 4.522 -12.410 1.00 93.31 97 TYR A O 1
ATOM 762 N N . GLN A 1 98 ? 21.850 4.687 -12.116 1.00 92.19 98 GLN A N 1
ATOM 763 C CA . GLN A 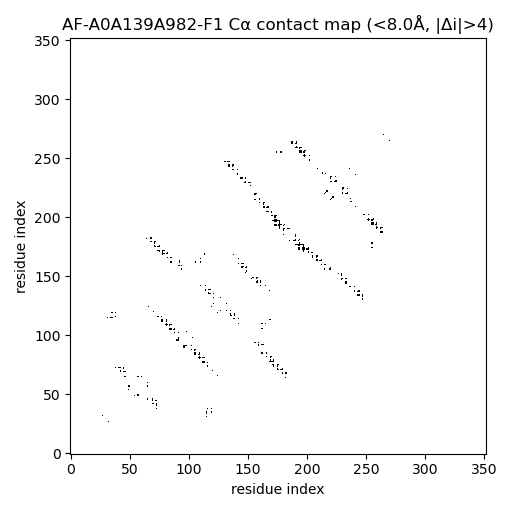1 98 ? 22.169 3.273 -12.273 1.00 92.19 98 GLN A CA 1
ATOM 764 C C . GLN A 1 98 ? 22.259 2.658 -10.879 1.00 92.19 98 GLN A C 1
ATOM 766 O O . GLN A 1 98 ? 23.005 3.160 -10.038 1.00 92.19 98 GLN A O 1
ATOM 771 N N . TYR A 1 99 ? 21.488 1.602 -10.639 1.00 88.31 99 TYR A N 1
ATOM 772 C CA . TYR A 1 99 ? 21.415 0.946 -9.338 1.00 88.31 99 TYR A CA 1
ATOM 773 C C . TYR A 1 99 ? 22.111 -0.412 -9.354 1.00 88.31 99 TYR A C 1
ATOM 775 O O . TYR A 1 99 ? 22.152 -1.110 -10.369 1.00 88.31 99 TYR A O 1
ATOM 783 N N . ASN A 1 100 ? 22.650 -0.794 -8.201 1.00 93.00 100 ASN A N 1
ATOM 784 C CA . ASN A 1 100 ? 23.355 -2.057 -8.028 1.00 93.00 100 ASN A CA 1
ATOM 785 C C . ASN A 1 100 ? 22.382 -3.210 -7.738 1.00 93.00 100 ASN A C 1
ATOM 787 O O . ASN A 1 100 ? 21.216 -3.013 -7.384 1.00 93.00 100 ASN A O 1
ATOM 791 N N . LEU A 1 101 ? 22.885 -4.446 -7.814 1.00 87.88 101 LEU A N 1
ATOM 792 C CA . LEU A 1 101 ? 22.094 -5.647 -7.526 1.00 87.88 101 LEU A CA 1
ATOM 793 C C . LEU A 1 101 ? 21.474 -5.623 -6.119 1.00 87.88 101 LEU A C 1
ATOM 795 O O . LEU A 1 101 ? 20.344 -6.067 -5.945 1.00 87.88 101 LEU A O 1
ATOM 799 N N . SER A 1 102 ? 22.177 -5.094 -5.116 1.00 91.56 102 SER A N 1
ATOM 800 C CA . SER A 1 102 ? 21.665 -5.006 -3.742 1.00 91.56 102 SER A CA 1
ATOM 801 C C . SER A 1 102 ? 20.409 -4.137 -3.640 1.00 91.56 102 SER A C 1
ATOM 803 O O . SER A 1 102 ? 19.434 -4.546 -3.014 1.00 91.56 102 SER A O 1
ATOM 805 N N . GLU A 1 103 ? 20.399 -2.976 -4.292 1.00 93.56 103 GLU A N 1
ATOM 806 C CA . GLU A 1 103 ? 19.249 -2.067 -4.324 1.00 93.56 103 GLU A CA 1
ATOM 807 C C . GLU A 1 103 ? 18.062 -2.720 -5.036 1.00 93.56 103 GLU A C 1
ATOM 809 O O . GLU A 1 103 ? 16.937 -2.697 -4.534 1.00 93.56 103 GLU A O 1
ATOM 814 N N . PHE A 1 104 ? 18.327 -3.419 -6.143 1.00 90.75 104 PHE A N 1
ATOM 815 C CA . PHE A 1 104 ? 17.310 -4.212 -6.827 1.00 90.75 104 PHE A CA 1
ATOM 816 C C . PHE A 1 104 ? 16.706 -5.299 -5.920 1.00 90.75 104 PHE A C 1
ATOM 818 O O . PHE A 1 104 ? 15.486 -5.463 -5.879 1.00 90.75 104 PHE A O 1
ATOM 825 N N . GLN A 1 105 ? 17.524 -6.017 -5.140 1.00 90.88 105 GLN A N 1
ATOM 826 C CA . GLN A 1 105 ? 17.028 -7.032 -4.201 1.00 90.88 105 GLN A CA 1
ATOM 827 C C . GLN A 1 105 ? 16.202 -6.425 -3.058 1.00 90.88 105 GLN A C 1
ATOM 829 O O . GLN A 1 105 ? 15.209 -7.023 -2.635 1.00 90.88 105 GLN A O 1
ATOM 834 N N . ILE A 1 106 ? 16.554 -5.228 -2.580 1.00 94.00 106 ILE A N 1
ATOM 835 C CA . ILE A 1 106 ? 15.755 -4.505 -1.579 1.00 94.00 106 ILE A CA 1
ATOM 836 C C . ILE A 1 106 ? 14.397 -4.100 -2.174 1.00 94.00 106 ILE A C 1
ATOM 838 O O . ILE A 1 106 ? 13.362 -4.353 -1.553 1.00 94.00 106 ILE A O 1
ATOM 842 N N . ALA A 1 107 ? 14.372 -3.556 -3.398 1.00 94.38 107 ALA A N 1
ATOM 843 C CA . ALA A 1 107 ? 13.129 -3.235 -4.105 1.00 94.38 107 ALA A CA 1
ATOM 844 C C . ALA A 1 107 ? 12.249 -4.484 -4.303 1.00 94.38 107 ALA A C 1
ATOM 846 O O . ALA A 1 107 ? 11.059 -4.473 -3.984 1.00 94.38 107 ALA A O 1
ATOM 847 N N . ARG A 1 108 ? 12.846 -5.598 -4.750 1.00 91.81 108 ARG A N 1
ATOM 848 C CA . ARG A 1 108 ? 12.165 -6.894 -4.903 1.00 91.81 108 ARG A CA 1
ATOM 849 C C . ARG A 1 108 ? 11.609 -7.411 -3.576 1.00 91.81 108 ARG A C 1
ATOM 851 O O . ARG A 1 108 ? 10.506 -7.952 -3.540 1.00 91.81 108 ARG A O 1
ATOM 858 N N . THR A 1 109 ? 12.340 -7.222 -2.479 1.00 91.75 109 THR A N 1
ATOM 859 C CA . THR A 1 109 ? 11.878 -7.586 -1.132 1.00 91.75 109 THR A CA 1
ATOM 860 C C . THR A 1 109 ? 10.625 -6.798 -0.749 1.00 91.75 109 THR A C 1
ATOM 862 O O . THR A 1 109 ? 9.668 -7.399 -0.263 1.00 91.75 109 THR A O 1
ATOM 865 N N . ALA A 1 110 ? 10.575 -5.493 -1.039 1.00 94.88 110 ALA A N 1
ATOM 866 C CA . ALA A 1 110 ? 9.383 -4.678 -0.803 1.00 94.88 110 ALA A CA 1
ATOM 867 C C . ALA A 1 110 ? 8.163 -5.182 -1.596 1.00 94.88 110 ALA A C 1
ATOM 869 O O . ALA A 1 110 ? 7.083 -5.346 -1.028 1.00 94.88 110 ALA A O 1
ATOM 870 N N . VAL A 1 111 ? 8.346 -5.486 -2.889 1.00 92.75 111 VAL A N 1
ATOM 871 C CA . VAL A 1 111 ? 7.293 -6.052 -3.755 1.00 92.75 111 VAL A CA 1
ATOM 872 C C . VAL A 1 111 ? 6.769 -7.370 -3.180 1.00 92.75 111 VAL A C 1
ATOM 874 O O . VAL A 1 111 ? 5.559 -7.553 -3.045 1.00 92.75 111 VAL A O 1
ATOM 877 N N . ASN A 1 112 ? 7.676 -8.274 -2.798 1.00 92.19 112 ASN A N 1
ATOM 878 C CA . ASN A 1 112 ? 7.323 -9.576 -2.237 1.00 92.19 112 ASN A CA 1
ATOM 879 C C . ASN A 1 112 ? 6.539 -9.444 -0.927 1.00 92.19 112 ASN A C 1
ATOM 881 O O . ASN A 1 112 ? 5.535 -10.134 -0.766 1.00 92.19 112 ASN A O 1
ATOM 885 N N . LEU A 1 113 ? 6.958 -8.552 -0.019 1.00 93.81 113 LEU A N 1
ATOM 886 C CA . LEU A 1 113 ? 6.257 -8.306 1.245 1.00 93.81 113 LEU A CA 1
ATOM 887 C C . LEU A 1 113 ? 4.798 -7.901 1.012 1.00 93.81 113 LEU A C 1
ATOM 889 O O . LEU A 1 113 ? 3.902 -8.468 1.635 1.00 93.81 113 LEU A O 1
ATOM 893 N N . VAL A 1 114 ? 4.551 -6.970 0.087 1.00 95.12 114 VAL A N 1
ATOM 894 C CA . VAL A 1 114 ? 3.191 -6.519 -0.239 1.00 95.12 114 VAL A CA 1
ATOM 895 C C . VAL A 1 114 ? 2.383 -7.624 -0.915 1.00 95.12 114 VAL A C 1
ATOM 897 O O . VAL A 1 114 ? 1.253 -7.888 -0.509 1.00 95.12 114 VAL A O 1
ATOM 900 N N . CYS A 1 115 ? 2.952 -8.306 -1.914 1.00 94.44 115 CYS A N 1
ATOM 901 C CA . CYS A 1 115 ? 2.236 -9.362 -2.632 1.00 94.44 115 CYS A CA 1
ATOM 902 C C . CYS A 1 115 ? 1.829 -10.506 -1.698 1.00 94.44 115 CYS A C 1
ATOM 904 O O . CYS A 1 115 ? 0.718 -11.030 -1.794 1.00 94.44 115 CYS A O 1
ATOM 906 N N . LEU A 1 116 ? 2.710 -10.875 -0.767 1.00 92.62 116 LEU A N 1
ATOM 907 C CA . LEU A 1 116 ? 2.437 -11.902 0.230 1.00 92.62 116 LEU A CA 1
ATOM 908 C C . LEU A 1 116 ? 1.406 -11.457 1.259 1.00 92.62 116 LEU A C 1
ATOM 910 O O . LEU A 1 116 ? 0.522 -12.247 1.582 1.00 92.62 116 LEU A O 1
ATOM 914 N N . LEU A 1 117 ? 1.481 -10.211 1.734 1.00 95.69 117 LEU A N 1
ATOM 915 C CA . LEU A 1 117 ? 0.461 -9.637 2.610 1.00 95.69 117 LEU A CA 1
ATOM 916 C C . LEU A 1 117 ? -0.921 -9.721 1.943 1.00 95.69 117 LEU A C 1
ATOM 918 O O . LEU A 1 117 ? -1.824 -10.347 2.497 1.00 95.69 117 LEU A O 1
ATOM 922 N N . TYR A 1 118 ? -1.062 -9.196 0.725 1.00 96.00 118 TYR A N 1
ATOM 923 C CA . TYR A 1 118 ? -2.337 -9.178 0.001 1.00 96.00 118 TYR A CA 1
ATOM 924 C C . TYR A 1 118 ? -2.851 -10.587 -0.315 1.00 96.00 118 TYR A C 1
ATOM 926 O O . TYR A 1 118 ? -4.035 -10.874 -0.142 1.00 96.00 118 TYR A O 1
ATOM 934 N N . THR A 1 119 ? -1.962 -11.505 -0.704 1.00 94.50 119 THR A N 1
ATOM 935 C CA . THR A 1 119 ? -2.331 -12.914 -0.921 1.00 94.50 119 THR A CA 1
ATOM 936 C C . THR A 1 119 ? -2.785 -13.576 0.381 1.00 94.50 119 THR A C 1
ATOM 938 O O . THR A 1 119 ? -3.776 -14.303 0.392 1.00 94.50 119 THR A O 1
ATOM 941 N N . SER A 1 120 ? -2.104 -13.310 1.498 1.00 94.00 120 SER A N 1
ATOM 942 C CA . SER A 1 120 ? -2.482 -13.864 2.800 1.00 94.00 120 SER A CA 1
ATOM 943 C C . SER A 1 120 ? -3.847 -13.353 3.266 1.00 94.00 120 SER A C 1
ATOM 945 O O . SER A 1 120 ? -4.650 -14.137 3.769 1.00 94.00 120 SER A O 1
ATOM 947 N N . GLU A 1 121 ? -4.163 -1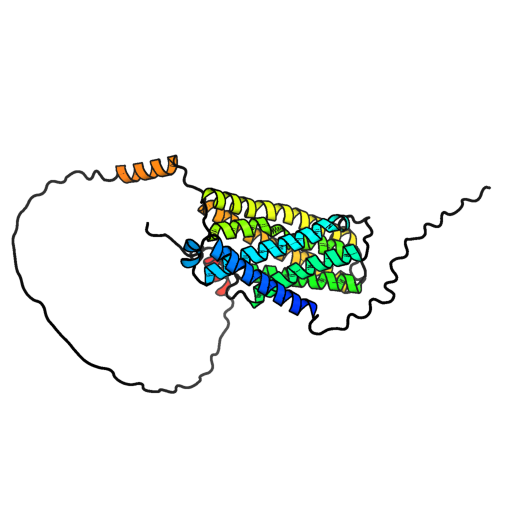2.079 3.026 1.00 94.44 121 GLU A N 1
ATOM 948 C CA . GLU A 1 121 ? -5.495 -11.542 3.296 1.00 94.44 121 GLU A CA 1
ATOM 949 C C . GLU A 1 121 ? -6.561 -12.237 2.452 1.00 94.44 121 GLU A C 1
ATOM 951 O O . GLU A 1 121 ? -7.566 -12.679 3.004 1.00 94.44 121 GLU A O 1
ATOM 956 N N . LEU A 1 122 ? -6.327 -12.394 1.144 1.00 94.44 122 LEU A N 1
ATOM 957 C CA . LEU A 1 122 ? -7.250 -13.091 0.243 1.00 94.44 122 LEU A CA 1
ATOM 958 C C . LEU A 1 122 ? -7.520 -14.540 0.679 1.00 94.44 122 LEU A C 1
ATOM 960 O O . LEU A 1 122 ? -8.638 -15.025 0.520 1.00 94.44 122 LEU A O 1
ATOM 964 N N . LEU A 1 123 ? -6.518 -15.228 1.234 1.00 92.81 123 LEU A N 1
ATOM 965 C CA . LEU A 1 123 ? -6.638 -16.622 1.668 1.00 92.81 123 LEU A CA 1
ATOM 966 C C . LEU A 1 123 ? -7.295 -16.773 3.044 1.00 92.81 123 LEU A C 1
ATOM 968 O O . LEU A 1 123 ? -8.108 -17.675 3.247 1.00 92.81 123 LEU A O 1
ATOM 972 N N . PHE A 1 124 ? -6.920 -15.934 4.012 1.00 88.88 124 PHE A N 1
ATOM 973 C CA . PHE A 1 124 ? -7.286 -16.147 5.414 1.00 88.88 124 PHE A CA 1
ATOM 974 C C . PHE A 1 124 ? -8.456 -15.283 5.889 1.00 88.88 124 PHE A C 1
ATOM 976 O O . PHE A 1 124 ? -9.116 -15.633 6.875 1.00 88.88 124 PHE A O 1
ATOM 983 N N . ARG A 1 125 ? -8.764 -14.171 5.214 1.00 90.56 125 ARG A N 1
ATOM 984 C CA . ARG A 1 125 ? -9.858 -13.285 5.620 1.00 90.56 125 ARG A CA 1
ATOM 985 C C . ARG A 1 125 ? -11.185 -13.766 5.036 1.00 90.56 125 ARG A C 1
ATOM 987 O O . ARG A 1 125 ? -11.485 -13.575 3.866 1.00 90.56 125 ARG A O 1
ATOM 994 N N . ARG A 1 126 ? -12.026 -14.352 5.898 1.00 88.69 126 ARG A N 1
ATOM 995 C CA . ARG A 1 126 ? -13.321 -14.964 5.524 1.00 88.69 126 ARG A CA 1
ATOM 996 C C . ARG A 1 126 ? -14.307 -14.011 4.837 1.00 88.69 126 ARG A C 1
ATOM 998 O O . ARG A 1 126 ? -15.099 -14.454 4.015 1.00 88.69 126 ARG A O 1
ATOM 1005 N N . LYS A 1 127 ? -14.307 -12.732 5.222 1.00 91.12 127 LYS A N 1
ATOM 1006 C CA . LYS A 1 127 ? -15.222 -11.707 4.702 1.00 91.12 127 LYS A CA 1
ATOM 1007 C C . LYS A 1 127 ? -14.412 -10.516 4.209 1.00 91.12 127 LYS A C 1
ATOM 1009 O O . LYS A 1 127 ? -13.931 -9.707 5.002 1.00 91.12 127 LYS A O 1
ATOM 1014 N N . LEU A 1 128 ? -14.267 -10.429 2.895 1.00 91.81 128 LEU A N 1
ATOM 1015 C CA . LEU A 1 128 ? -13.637 -9.312 2.207 1.00 91.81 128 LEU A CA 1
ATOM 1016 C C . LEU A 1 128 ? -14.681 -8.609 1.343 1.00 91.81 128 LEU A C 1
ATOM 1018 O O . LEU A 1 128 ? -15.475 -9.255 0.662 1.00 91.81 128 LEU A O 1
ATOM 1022 N N . ARG A 1 129 ? -14.672 -7.275 1.359 1.00 92.50 129 ARG A N 1
ATOM 1023 C CA . ARG A 1 129 ? -15.486 -6.481 0.431 1.00 92.50 129 ARG A CA 1
ATOM 1024 C C . ARG A 1 129 ? -14.928 -6.638 -0.978 1.00 92.50 129 ARG A C 1
ATOM 1026 O O . ARG A 1 129 ? -13.710 -6.643 -1.149 1.00 92.50 129 ARG A O 1
ATOM 1033 N N . LEU A 1 130 ? -15.806 -6.688 -1.981 1.00 93.19 130 LEU A N 1
ATOM 1034 C CA . LEU A 1 130 ? -15.403 -6.883 -3.377 1.00 93.19 130 LEU A CA 1
ATOM 1035 C C . LEU A 1 130 ? -14.371 -5.844 -3.835 1.00 93.19 130 LEU A C 1
ATOM 1037 O O . LEU A 1 130 ? -13.398 -6.200 -4.484 1.00 93.19 130 LEU A O 1
ATOM 1041 N N . THR A 1 131 ? -14.527 -4.587 -3.416 1.00 94.12 131 THR A N 1
ATOM 1042 C CA . THR A 1 131 ? -13.583 -3.506 -3.737 1.00 94.12 131 THR A CA 1
ATOM 1043 C C . THR A 1 131 ? -12.160 -3.799 -3.259 1.00 94.12 131 THR A C 1
ATOM 1045 O O . THR A 1 131 ? -11.203 -3.485 -3.960 1.00 94.12 131 THR A O 1
ATOM 1048 N N . LEU A 1 132 ? -12.015 -4.424 -2.084 1.00 94.06 132 LEU A N 1
ATOM 1049 C CA . LEU A 1 132 ? -10.721 -4.792 -1.512 1.00 94.06 132 LEU A CA 1
ATOM 1050 C C . LEU A 1 132 ? -10.136 -6.022 -2.220 1.00 94.06 132 LEU A C 1
ATOM 1052 O O . LEU A 1 132 ? -8.947 -6.046 -2.511 1.00 94.06 132 LEU A O 1
ATOM 1056 N N . ILE A 1 133 ? -10.977 -7.002 -2.576 1.00 95.94 133 ILE A N 1
ATOM 1057 C CA . ILE A 1 133 ? -10.560 -8.162 -3.383 1.00 95.94 133 ILE A CA 1
ATOM 1058 C C . ILE A 1 133 ? -10.021 -7.695 -4.737 1.00 95.94 133 ILE A C 1
ATOM 1060 O O . ILE A 1 133 ? -8.932 -8.100 -5.133 1.00 95.94 133 ILE A O 1
ATOM 1064 N N . THR A 1 134 ? -10.761 -6.824 -5.432 1.00 95.75 134 THR A N 1
ATOM 1065 C CA . THR A 1 134 ? -10.342 -6.259 -6.719 1.00 95.75 134 THR A CA 1
ATOM 1066 C C . THR A 1 134 ? -9.016 -5.524 -6.583 1.00 95.75 134 THR A C 1
ATOM 1068 O O . THR A 1 134 ? -8.107 -5.786 -7.362 1.00 95.75 134 THR A O 1
ATOM 1071 N N . HIS A 1 135 ? -8.874 -4.659 -5.575 1.00 96.25 135 HIS A N 1
ATOM 1072 C CA . HIS A 1 135 ? -7.622 -3.947 -5.311 1.00 96.25 135 HIS A CA 1
ATOM 1073 C C . HIS A 1 135 ? -6.439 -4.906 -5.116 1.00 96.25 135 HIS A C 1
ATOM 1075 O O . HIS A 1 135 ? -5.416 -4.753 -5.784 1.00 96.25 135 HIS A O 1
ATOM 1081 N N . HIS A 1 136 ? -6.589 -5.930 -4.270 1.00 96.81 136 HIS A N 1
ATOM 1082 C CA . HIS A 1 136 ? -5.527 -6.901 -3.984 1.00 96.81 136 HIS A CA 1
ATOM 1083 C C . HIS A 1 136 ? -5.142 -7.716 -5.218 1.00 96.81 136 HIS A C 1
ATOM 1085 O O . HIS A 1 136 ? -3.963 -7.790 -5.561 1.00 96.81 136 HIS A O 1
ATOM 1091 N N . VAL A 1 137 ? -6.127 -8.284 -5.922 1.00 96.75 137 VAL A N 1
ATOM 1092 C CA . VAL A 1 137 ? -5.897 -9.106 -7.122 1.00 96.75 137 VAL A CA 1
ATOM 1093 C C . VAL A 1 137 ? -5.224 -8.292 -8.225 1.00 96.75 137 VAL A C 1
ATOM 1095 O O . VAL A 1 137 ? -4.259 -8.756 -8.829 1.00 96.75 137 VAL A O 1
ATOM 1098 N N . VAL A 1 138 ? -5.697 -7.069 -8.470 1.00 96.69 138 VAL A N 1
ATOM 1099 C CA . VAL A 1 138 ? -5.140 -6.196 -9.510 1.00 96.69 138 VAL A CA 1
ATOM 1100 C C . VAL A 1 138 ? -3.730 -5.747 -9.137 1.00 96.69 138 VAL A C 1
ATOM 1102 O O . VAL A 1 138 ? -2.838 -5.819 -9.977 1.00 96.69 138 VAL A O 1
ATOM 1105 N N . THR A 1 139 ? -3.487 -5.357 -7.882 1.00 96.56 139 THR A N 1
ATOM 1106 C CA . THR A 1 139 ? -2.149 -4.938 -7.433 1.00 96.56 139 THR A CA 1
ATOM 1107 C C . THR A 1 139 ? -1.133 -6.074 -7.561 1.00 96.56 139 THR A C 1
ATOM 1109 O O . THR A 1 139 ? -0.056 -5.869 -8.120 1.00 96.56 139 THR A O 1
ATOM 1112 N N . VAL A 1 140 ? -1.477 -7.286 -7.106 1.00 96.06 140 VAL A N 1
ATOM 1113 C CA . VAL A 1 140 ? -0.606 -8.469 -7.229 1.00 96.06 140 VAL A CA 1
ATOM 1114 C C . VAL A 1 140 ? -0.382 -8.834 -8.698 1.00 96.06 140 VAL A C 1
ATOM 1116 O O . VAL A 1 140 ? 0.752 -9.097 -9.094 1.00 96.06 140 VAL A O 1
ATOM 1119 N N . GLY A 1 141 ? -1.432 -8.799 -9.523 1.00 94.31 141 GLY A N 1
ATOM 1120 C CA . GLY A 1 141 ? -1.325 -9.063 -10.958 1.00 94.31 141 GLY A CA 1
ATOM 1121 C C . GLY A 1 141 ? -0.380 -8.089 -11.663 1.00 94.31 141 GLY A C 1
ATOM 1122 O O . GLY A 1 141 ? 0.492 -8.516 -12.418 1.00 94.31 141 GLY A O 1
ATOM 1123 N N . ILE A 1 142 ? -0.492 -6.790 -11.370 1.00 95.31 142 ILE A N 1
ATOM 1124 C CA . ILE A 1 142 ? 0.397 -5.763 -11.927 1.00 95.31 142 ILE A CA 1
ATOM 1125 C C . ILE A 1 142 ? 1.837 -5.970 -11.454 1.00 95.31 142 ILE A C 1
ATOM 1127 O O . ILE A 1 142 ? 2.753 -5.917 -12.271 1.00 95.31 142 ILE A O 1
ATOM 1131 N N . ALA A 1 143 ? 2.049 -6.261 -10.169 1.00 94.81 143 ALA A N 1
ATOM 1132 C CA . ALA A 1 143 ? 3.381 -6.520 -9.631 1.00 94.81 143 ALA A CA 1
ATOM 1133 C C . ALA A 1 143 ? 4.061 -7.722 -10.311 1.00 94.81 143 ALA A C 1
ATOM 1135 O O . ALA A 1 143 ? 5.208 -7.607 -10.741 1.00 94.81 143 ALA A O 1
ATOM 1136 N N . ILE A 1 144 ? 3.349 -8.845 -10.470 1.00 92.38 144 ILE A N 1
ATOM 1137 C CA . ILE A 1 144 ? 3.857 -10.032 -11.180 1.00 92.38 144 ILE A CA 1
ATOM 1138 C C . ILE A 1 14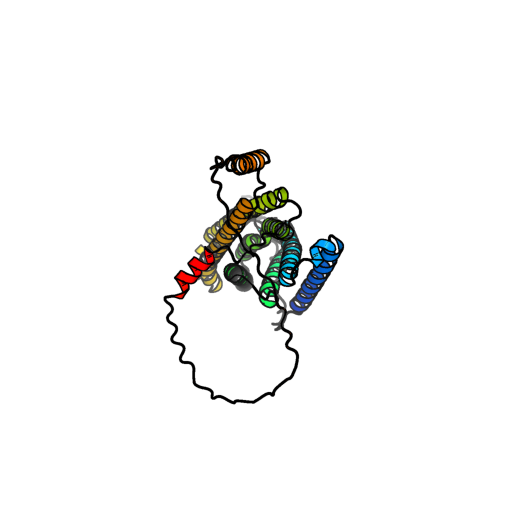4 ? 4.217 -9.673 -12.622 1.00 92.38 144 ILE A C 1
ATOM 1140 O O . ILE A 1 144 ? 5.308 -10.000 -13.084 1.00 92.38 144 ILE A O 1
ATOM 1144 N N . MET A 1 145 ? 3.332 -8.964 -13.323 1.00 92.62 145 MET A N 1
ATOM 1145 C CA . MET A 1 145 ? 3.559 -8.592 -14.717 1.00 92.62 145 MET A CA 1
ATOM 1146 C C . MET A 1 145 ? 4.739 -7.634 -14.892 1.00 92.62 145 MET A C 1
ATOM 1148 O O . MET A 1 145 ? 5.492 -7.793 -15.845 1.00 92.62 145 MET A O 1
ATOM 1152 N N . LEU A 1 146 ? 4.948 -6.683 -13.977 1.00 93.69 146 LEU A N 1
ATOM 1153 C CA . LEU A 1 146 ? 6.106 -5.783 -14.013 1.00 93.69 146 LEU A CA 1
ATOM 1154 C C . LEU A 1 146 ? 7.419 -6.529 -13.745 1.00 93.69 146 LEU A C 1
ATOM 1156 O O . LEU A 1 146 ? 8.421 -6.241 -14.396 1.00 93.69 146 LEU A O 1
ATOM 1160 N N . VAL A 1 147 ? 7.417 -7.520 -12.847 1.00 91.69 147 VAL A N 1
ATOM 1161 C CA . VAL A 1 147 ? 8.583 -8.392 -12.627 1.00 91.69 147 VAL A CA 1
ATOM 1162 C C . VAL A 1 147 ? 8.887 -9.216 -13.878 1.00 91.69 147 VAL A C 1
ATOM 1164 O O . VAL A 1 147 ? 10.023 -9.204 -14.342 1.00 91.69 147 VAL A O 1
ATOM 1167 N N . VAL A 1 148 ? 7.880 -9.864 -14.472 1.00 90.81 148 VAL A N 1
ATOM 1168 C CA . VAL A 1 148 ? 8.043 -10.652 -15.709 1.00 90.81 148 VAL A CA 1
ATOM 1169 C C . VAL A 1 148 ? 8.501 -9.770 -16.873 1.00 90.81 148 VAL A C 1
ATOM 1171 O O . VAL A 1 148 ? 9.392 -10.148 -17.630 1.00 90.81 148 VAL A O 1
ATOM 1174 N N . ALA A 1 149 ? 7.928 -8.574 -17.017 1.00 91.44 149 ALA A N 1
ATOM 1175 C CA . ALA A 1 149 ? 8.326 -7.633 -18.055 1.00 91.44 149 ALA A CA 1
ATOM 1176 C C . ALA A 1 149 ? 9.788 -7.200 -17.887 1.00 91.44 149 ALA A C 1
ATOM 1178 O O . ALA A 1 149 ? 10.518 -7.161 -18.877 1.00 91.44 149 ALA A O 1
ATOM 1179 N N . PHE A 1 150 ? 10.232 -6.944 -16.653 1.00 92.25 150 PHE A N 1
ATOM 1180 C CA . PHE A 1 150 ? 11.636 -6.670 -16.362 1.00 92.25 150 PHE A CA 1
ATOM 1181 C C . PHE A 1 150 ? 12.533 -7.870 -16.690 1.00 92.25 150 PHE A C 1
ATOM 1183 O O . PHE A 1 150 ? 13.518 -7.694 -17.393 1.00 92.25 150 PHE A O 1
ATOM 1190 N N . GLU A 1 151 ? 12.194 -9.085 -16.253 1.00 89.44 151 GLU A N 1
ATOM 1191 C CA . GLU A 1 151 ? 13.005 -10.286 -16.518 1.00 89.44 151 GLU A CA 1
ATOM 1192 C C . GLU A 1 151 ? 13.124 -10.597 -18.022 1.00 89.44 151 GLU A C 1
ATOM 1194 O O . GLU A 1 151 ? 14.158 -11.080 -18.473 1.00 89.44 151 GLU A O 1
ATOM 1199 N N . ASN A 1 152 ? 12.100 -10.265 -18.813 1.00 89.62 152 ASN A N 1
ATOM 1200 C CA . ASN A 1 152 ? 12.103 -10.476 -20.263 1.00 89.62 152 ASN A CA 1
ATOM 1201 C C . ASN A 1 152 ? 12.856 -9.396 -21.055 1.00 89.62 152 ASN A C 1
ATOM 1203 O O . ASN A 1 152 ? 13.287 -9.658 -22.176 1.00 89.62 152 ASN A O 1
ATOM 1207 N N . THR A 1 153 ? 12.940 -8.168 -20.540 1.00 91.62 153 THR A N 1
ATOM 1208 C CA . THR A 1 153 ? 13.490 -7.012 -21.282 1.00 91.62 153 THR A CA 1
ATOM 1209 C C . THR A 1 153 ? 14.811 -6.506 -20.716 1.00 91.62 153 THR A C 1
ATOM 1211 O O . THR A 1 153 ? 15.543 -5.812 -21.413 1.00 91.62 153 THR A O 1
ATOM 1214 N N . PHE A 1 154 ? 15.103 -6.825 -19.452 1.00 90.81 154 PHE A N 1
ATOM 1215 C CA . PHE A 1 154 ? 16.156 -6.219 -18.634 1.00 90.81 154 PHE A CA 1
ATOM 1216 C C . PHE A 1 154 ? 16.118 -4.682 -18.617 1.00 90.81 154 PHE A C 1
ATOM 1218 O O . PHE A 1 154 ? 17.113 -4.020 -18.322 1.00 90.81 154 PHE A O 1
ATOM 1225 N N . ASP A 1 155 ? 14.952 -4.099 -18.898 1.00 91.88 155 ASP A N 1
ATOM 1226 C CA . ASP A 1 155 ? 14.766 -2.659 -18.960 1.00 91.88 155 ASP A CA 1
ATOM 1227 C C . ASP A 1 155 ? 14.582 -2.079 -17.553 1.00 91.88 155 ASP A C 1
ATOM 1229 O O . ASP A 1 155 ? 13.578 -2.303 -16.865 1.00 91.88 155 ASP A O 1
ATOM 1233 N N . LEU A 1 156 ? 15.561 -1.286 -17.118 1.00 93.56 156 LEU A N 1
ATOM 1234 C CA . LEU A 1 156 ? 15.547 -0.656 -15.802 1.00 93.56 156 LEU A CA 1
ATOM 1235 C C . LEU A 1 156 ? 14.340 0.280 -15.627 1.00 93.56 156 LEU A C 1
ATOM 1237 O O . LEU A 1 156 ? 13.858 0.438 -14.507 1.00 93.56 156 LEU A O 1
ATOM 1241 N N . HIS A 1 157 ? 13.798 0.877 -16.697 1.00 95.56 157 HIS A N 1
ATOM 1242 C CA . HIS A 1 157 ? 12.606 1.727 -16.614 1.00 95.56 157 HIS A CA 1
ATOM 1243 C C . HIS A 1 157 ? 11.374 0.958 -16.124 1.00 95.56 157 HIS A C 1
ATOM 1245 O O . HIS A 1 157 ? 10.579 1.521 -15.368 1.00 95.56 157 HIS A O 1
ATOM 1251 N N . VAL A 1 158 ? 11.260 -0.334 -16.446 1.00 94.75 158 VAL A N 1
ATOM 1252 C CA . VAL A 1 158 ? 10.187 -1.202 -15.938 1.00 94.75 158 VAL A CA 1
ATOM 1253 C C . VAL A 1 158 ? 10.291 -1.365 -14.425 1.00 94.75 158 VAL A C 1
ATOM 1255 O O . VAL A 1 158 ? 9.293 -1.238 -13.717 1.00 94.75 158 VAL A O 1
ATOM 1258 N N . THR A 1 159 ? 11.507 -1.551 -13.903 1.00 94.38 159 THR A N 1
ATOM 1259 C CA . THR A 1 159 ? 11.732 -1.624 -12.450 1.00 94.38 159 THR A CA 1
ATOM 1260 C C . THR A 1 159 ? 11.373 -0.308 -11.765 1.00 94.38 159 THR A C 1
ATOM 1262 O O . THR A 1 159 ? 10.761 -0.324 -10.699 1.00 94.38 159 THR A O 1
ATOM 1265 N N . ARG A 1 160 ? 11.700 0.841 -12.373 1.00 96.12 160 ARG A N 1
ATOM 1266 C CA . ARG A 1 160 ? 11.344 2.167 -11.831 1.00 96.12 160 ARG A CA 1
ATOM 1267 C C . ARG A 1 160 ? 9.835 2.363 -11.766 1.00 96.12 160 ARG A C 1
ATOM 1269 O O . ARG A 1 160 ? 9.321 2.815 -10.746 1.00 96.12 160 ARG A O 1
ATOM 1276 N N . ILE A 1 161 ? 9.129 1.980 -12.830 1.00 96.81 161 ILE A N 1
ATOM 1277 C CA . ILE A 1 161 ? 7.665 1.982 -12.869 1.00 96.81 161 ILE A CA 1
ATOM 1278 C C . ILE A 1 161 ? 7.108 1.056 -11.789 1.00 96.81 161 ILE A C 1
ATOM 1280 O O . ILE A 1 161 ? 6.245 1.485 -11.033 1.00 96.81 161 ILE A O 1
ATOM 1284 N N . GLY A 1 162 ? 7.640 -0.162 -11.651 1.00 95.75 162 GLY A N 1
ATOM 1285 C CA . GLY A 1 162 ? 7.275 -1.093 -10.581 1.00 95.75 162 GLY A CA 1
ATOM 1286 C C . GLY A 1 162 ? 7.456 -0.501 -9.193 1.00 95.75 162 GLY A C 1
ATOM 1287 O O . GLY A 1 162 ? 6.515 -0.492 -8.404 1.00 95.75 162 GLY A O 1
ATOM 1288 N N . LEU A 1 163 ? 8.624 0.068 -8.903 1.00 96.56 163 LEU A N 1
ATOM 1289 C CA . LEU A 1 163 ? 8.907 0.691 -7.614 1.00 96.56 163 LEU A CA 1
ATOM 1290 C C . LEU A 1 163 ? 7.950 1.854 -7.321 1.00 96.56 163 LEU A C 1
ATOM 1292 O O . LEU A 1 163 ? 7.414 1.936 -6.215 1.00 96.56 163 LEU A O 1
ATOM 1296 N N . ALA A 1 164 ? 7.712 2.721 -8.309 1.00 97.38 164 ALA A N 1
ATOM 1297 C CA . ALA A 1 164 ? 6.775 3.832 -8.199 1.00 97.38 164 ALA A CA 1
ATOM 1298 C C . ALA A 1 164 ? 5.343 3.345 -7.966 1.00 97.38 164 ALA A C 1
ATOM 1300 O O . ALA A 1 164 ? 4.655 3.860 -7.088 1.00 97.38 164 ALA A O 1
ATOM 1301 N N . PHE A 1 165 ? 4.914 2.328 -8.713 1.00 96.06 165 PHE A N 1
ATOM 1302 C CA . PHE A 1 165 ? 3.594 1.726 -8.601 1.00 96.06 165 PHE A CA 1
ATOM 1303 C C . PHE A 1 165 ? 3.385 1.081 -7.231 1.00 96.06 165 PHE A C 1
ATOM 1305 O O . PHE A 1 165 ? 2.320 1.219 -6.643 1.00 96.06 165 PHE A O 1
ATOM 1312 N N . MET A 1 166 ? 4.409 0.449 -6.655 1.00 95.56 166 MET A N 1
ATOM 1313 C CA . MET A 1 166 ? 4.302 -0.175 -5.334 1.00 95.56 166 MET A CA 1
ATOM 1314 C C . MET A 1 166 ? 4.034 0.819 -4.199 1.00 95.56 166 MET A C 1
ATOM 1316 O O . MET A 1 166 ? 3.429 0.430 -3.199 1.00 95.56 166 MET A O 1
ATOM 1320 N N . PHE A 1 167 ? 4.392 2.103 -4.350 1.00 96.88 167 PHE A N 1
ATOM 1321 C CA . PHE A 1 167 ? 3.981 3.134 -3.387 1.00 96.88 167 PHE A CA 1
ATOM 1322 C C . PHE A 1 167 ? 2.451 3.233 -3.253 1.00 96.88 167 PHE A C 1
ATOM 1324 O O . PHE A 1 167 ? 1.949 3.599 -2.196 1.00 96.88 167 PHE A O 1
ATOM 1331 N N . GLN A 1 168 ? 1.683 2.820 -4.265 1.00 95.31 168 GLN A N 1
ATOM 1332 C CA . GLN A 1 168 ? 0.220 2.759 -4.183 1.00 95.31 168 GLN A CA 1
ATOM 1333 C C . GLN A 1 168 ? -0.289 1.838 -3.068 1.00 95.31 168 GLN A C 1
ATOM 1335 O O . GLN A 1 168 ? -1.344 2.100 -2.492 1.00 95.31 168 GLN A O 1
ATOM 1340 N N . ALA A 1 169 ? 0.446 0.768 -2.769 1.00 95.25 169 ALA A N 1
ATOM 1341 C CA . ALA A 1 169 ? 0.079 -0.214 -1.754 1.00 95.25 169 ALA A CA 1
ATOM 1342 C C . ALA A 1 169 ? 0.720 0.081 -0.390 1.00 95.25 169 ALA A C 1
ATOM 1344 O O . ALA A 1 169 ? 0.157 -0.233 0.654 1.00 95.25 169 ALA A O 1
ATOM 1345 N N . THR A 1 170 ? 1.898 0.706 -0.379 1.00 96.81 170 THR A N 1
ATOM 1346 C CA . THR A 1 170 ? 2.673 0.960 0.844 1.00 96.81 170 THR A CA 1
ATOM 1347 C C . THR A 1 170 ? 2.461 2.348 1.433 1.00 96.81 170 THR A C 1
ATOM 1349 O O . THR A 1 170 ? 3.194 2.722 2.335 1.00 96.81 170 THR A O 1
ATOM 1352 N N . LEU A 1 171 ? 1.485 3.123 0.960 1.00 96.38 171 LEU A N 1
ATOM 1353 C CA . LEU A 1 171 ? 1.139 4.438 1.518 1.00 96.38 171 LEU A CA 1
ATOM 1354 C C . LEU A 1 171 ? -0.206 4.435 2.266 1.00 96.38 171 LEU A C 1
ATOM 1356 O O . LEU A 1 171 ? -0.803 5.484 2.496 1.00 96.38 171 LEU A O 1
ATOM 1360 N N . GLU A 1 172 ? -0.706 3.255 2.639 1.00 95.44 172 GLU A N 1
ATOM 1361 C CA . GLU A 1 172 ? -2.019 3.059 3.276 1.00 95.44 172 GLU A CA 1
ATOM 1362 C C . GLU A 1 172 ? -1.973 3.033 4.816 1.00 95.44 172 GLU A C 1
ATOM 1364 O O . GLU A 1 172 ? -3.012 2.896 5.462 1.00 95.44 172 GLU A O 1
ATOM 1369 N N . GLN A 1 173 ? -0.805 3.220 5.444 1.00 96.88 173 GLN A N 1
ATOM 1370 C CA . GLN A 1 173 ? -0.645 3.111 6.904 1.00 96.88 173 GLN A CA 1
ATOM 1371 C C . GLN A 1 173 ? -1.584 4.049 7.662 1.00 96.88 173 GLN A C 1
ATOM 1373 O O . GLN A 1 173 ? -2.184 3.649 8.658 1.00 96.88 173 GLN A O 1
ATOM 1378 N N . ALA A 1 174 ? -1.736 5.289 7.186 1.00 96.81 174 ALA A N 1
ATOM 1379 C CA . ALA A 1 174 ? -2.638 6.256 7.805 1.00 96.81 174 ALA A CA 1
ATOM 1380 C C . ALA A 1 174 ? -4.106 5.806 7.708 1.00 96.81 174 ALA A C 1
ATOM 1382 O O . ALA A 1 174 ? -4.862 5.968 8.667 1.00 96.81 174 ALA A O 1
ATOM 1383 N N . THR A 1 175 ? -4.504 5.192 6.587 1.00 97.69 175 THR A N 1
ATOM 1384 C CA . THR A 1 175 ? -5.837 4.599 6.413 1.00 97.69 175 THR A CA 1
ATOM 1385 C C . THR A 1 175 ? -6.062 3.473 7.420 1.00 97.69 175 THR A C 1
ATOM 1387 O O . THR A 1 175 ? -7.061 3.486 8.141 1.00 97.69 175 THR A O 1
ATOM 1390 N N . PHE A 1 176 ? -5.120 2.530 7.522 1.00 97.56 176 PHE A N 1
ATOM 1391 C CA . PHE A 1 176 ? -5.224 1.397 8.444 1.00 97.56 176 PHE A CA 1
ATOM 1392 C C . PHE A 1 176 ? -5.227 1.838 9.904 1.00 97.56 176 PHE A C 1
ATOM 1394 O O . PHE A 1 176 ? -6.003 1.310 10.697 1.00 97.56 176 PHE A O 1
ATOM 1401 N N . LEU A 1 177 ? -4.432 2.849 10.261 1.00 98.00 177 LEU A N 1
ATOM 1402 C CA . LEU A 1 177 ? -4.429 3.419 11.605 1.00 98.00 177 LEU A CA 1
ATOM 1403 C C . LEU A 1 177 ? -5.773 4.079 11.945 1.00 98.00 177 LEU A C 1
ATOM 1405 O O . LEU A 1 177 ? -6.311 3.858 13.030 1.00 98.00 177 LEU A O 1
ATOM 1409 N N . GLY A 1 178 ? -6.356 4.833 11.007 1.00 97.62 178 GLY A N 1
ATOM 1410 C CA . GLY A 1 178 ? -7.692 5.409 11.166 1.00 97.62 178 GLY A CA 1
ATOM 1411 C C . GLY A 1 178 ? -8.771 4.339 11.348 1.00 97.62 178 GLY A C 1
ATOM 1412 O O . GLY A 1 178 ? -9.595 4.435 12.257 1.00 97.62 178 GLY A O 1
ATOM 1413 N N . LEU A 1 179 ? -8.743 3.274 10.541 1.00 97.38 179 LEU A N 1
ATOM 1414 C CA . LEU A 1 179 ? -9.675 2.147 10.663 1.00 97.38 179 LEU A CA 1
ATOM 1415 C C . LEU A 1 179 ? -9.477 1.358 11.964 1.00 97.38 179 LEU A C 1
ATOM 1417 O O . LEU A 1 179 ? -10.458 0.949 12.592 1.00 97.38 179 LEU A O 1
ATOM 1421 N N . LEU A 1 180 ? -8.229 1.183 12.398 1.00 97.06 180 LEU A N 1
ATOM 1422 C CA . LEU A 1 180 ? -7.886 0.574 13.676 1.00 97.06 180 LEU A CA 1
ATOM 1423 C C . LEU A 1 180 ? -8.504 1.371 14.827 1.00 97.06 180 LEU A C 1
ATOM 1425 O O . LEU A 1 180 ? -9.214 0.798 15.653 1.00 97.06 180 LEU A O 1
ATOM 1429 N N . PHE A 1 181 ? -8.313 2.691 14.854 1.00 96.88 181 PHE A N 1
ATOM 1430 C CA . PHE A 1 181 ? -8.893 3.554 15.885 1.00 96.88 181 PHE A CA 1
ATOM 1431 C C . PHE A 1 181 ? -10.410 3.655 15.786 1.00 96.88 181 PHE A C 1
ATOM 1433 O O . PHE A 1 181 ? -11.071 3.689 16.817 1.00 96.88 181 PHE A O 1
ATOM 1440 N N . TYR A 1 182 ? -10.984 3.591 14.588 1.00 96.75 182 TYR A N 1
ATOM 1441 C CA . TYR A 1 182 ? -12.431 3.527 14.407 1.00 96.75 182 TYR A CA 1
ATOM 1442 C C . TYR A 1 182 ? -13.059 2.281 15.035 1.00 96.75 182 TYR A C 1
ATOM 1444 O O . TYR A 1 182 ? -14.113 2.366 15.668 1.00 96.75 182 TYR A O 1
ATOM 1452 N N . ARG A 1 183 ? -12.410 1.118 14.901 1.00 95.06 183 ARG A N 1
ATOM 1453 C CA . ARG A 1 183 ? -12.874 -0.120 15.546 1.00 95.06 183 ARG A CA 1
ATOM 1454 C C . ARG A 1 183 ? -12.576 -0.133 17.036 1.00 95.06 183 ARG A C 1
ATOM 1456 O O . ARG A 1 183 ? -13.407 -0.576 17.823 1.00 95.06 183 ARG A O 1
ATOM 1463 N N . TYR A 1 184 ? -11.408 0.366 17.419 1.00 91.75 184 TYR A N 1
ATOM 1464 C CA . TYR A 1 184 ? -10.971 0.351 18.802 1.00 91.75 184 TYR A CA 1
ATOM 1465 C C . TYR A 1 184 ? -11.650 1.424 19.654 1.00 91.75 184 TYR A C 1
ATOM 1467 O O . TYR A 1 184 ? -11.828 1.202 20.839 1.00 91.75 184 TYR A O 1
ATOM 1475 N N . ARG A 1 185 ? -12.062 2.557 19.074 1.00 90.69 185 ARG A N 1
ATOM 1476 C CA . ARG A 1 185 ? -12.692 3.727 19.715 1.00 90.69 185 ARG A CA 1
ATOM 1477 C C . ARG A 1 185 ? -11.998 4.189 21.010 1.00 90.69 185 ARG A C 1
ATOM 1479 O O . ARG A 1 185 ? -12.649 4.214 22.059 1.00 90.69 185 ARG A O 1
ATOM 1486 N N . PRO A 1 186 ? -10.696 4.539 20.989 1.00 90.44 186 PRO A N 1
ATOM 1487 C CA . PRO A 1 186 ? -10.020 5.035 22.189 1.00 90.44 186 PRO A CA 1
ATOM 1488 C C . PRO A 1 186 ? -10.513 6.437 22.584 1.00 90.44 186 PRO A C 1
ATOM 1490 O O . PRO A 1 186 ? -10.718 6.713 23.759 1.00 90.44 186 PRO A O 1
ATOM 1493 N N . ASN A 1 187 ? -10.726 7.309 21.594 1.00 94.00 187 ASN A N 1
ATOM 1494 C CA . ASN A 1 187 ? -11.229 8.674 21.738 1.00 94.00 187 ASN A CA 1
ATOM 1495 C C . ASN A 1 187 ? -11.904 9.079 20.410 1.00 94.00 187 ASN A C 1
ATOM 1497 O O . ASN A 1 187 ? -11.369 8.783 19.335 1.00 94.00 187 ASN A O 1
ATOM 1501 N N . THR A 1 188 ? -13.070 9.728 20.466 1.00 93.88 188 THR A N 1
ATOM 1502 C CA . THR A 1 188 ? -13.834 10.182 19.288 1.00 93.88 188 THR A CA 1
ATOM 1503 C C . THR A 1 188 ? -13.061 11.203 18.456 1.00 93.88 188 THR A C 1
ATOM 1505 O O . THR A 1 188 ? -12.983 11.059 17.238 1.00 93.88 188 THR A O 1
ATOM 1508 N N . GLN A 1 189 ? -12.395 12.168 19.093 1.00 95.56 189 GLN A N 1
ATOM 1509 C CA . GLN A 1 189 ? -11.584 13.177 18.411 1.00 95.56 189 GLN A CA 1
ATOM 1510 C C . GLN A 1 189 ? -10.386 12.547 17.693 1.00 95.56 189 GLN A C 1
ATOM 1512 O O . GLN A 1 189 ? -10.131 12.855 16.530 1.00 95.56 189 GLN A O 1
ATOM 1517 N N . LEU A 1 190 ? -9.675 11.629 18.357 1.00 96.19 190 LEU A N 1
ATOM 1518 C CA . LEU A 1 190 ? -8.536 10.931 17.754 1.00 96.19 190 LEU A CA 1
ATOM 1519 C C . LEU A 1 190 ? -8.981 10.057 16.573 1.00 96.19 190 LEU A C 1
ATOM 1521 O O . LEU A 1 190 ? -8.326 10.036 15.532 1.00 96.19 190 LEU A O 1
ATOM 1525 N N . THR A 1 191 ? -10.118 9.375 16.716 1.00 96.62 191 THR A N 1
ATOM 1526 C CA . THR A 1 191 ? -10.727 8.569 15.648 1.00 96.62 191 THR A CA 1
ATOM 1527 C C . THR A 1 191 ? -11.086 9.436 14.444 1.00 96.62 191 THR A C 1
ATOM 1529 O O . THR A 1 191 ? -10.711 9.113 13.321 1.00 96.62 191 THR A O 1
ATOM 1532 N N . TYR A 1 192 ? -11.753 10.570 14.672 1.00 97.19 192 TYR A N 1
ATOM 1533 C CA . TYR A 1 192 ? -12.090 11.529 13.623 1.00 97.19 192 TYR A CA 1
ATOM 1534 C C . TYR A 1 192 ? -10.845 12.023 12.878 1.00 97.19 192 TYR A C 1
ATOM 1536 O O . TYR A 1 192 ? -10.792 11.942 11.651 1.00 97.19 192 TYR A O 1
ATOM 1544 N N . MET A 1 193 ? -9.825 12.480 13.612 1.00 97.94 193 MET A N 1
ATOM 1545 C CA . MET A 1 193 ? -8.607 13.030 13.011 1.00 97.94 193 MET A CA 1
ATOM 1546 C C . MET A 1 193 ? -7.826 11.983 12.221 1.00 97.94 193 MET A C 1
ATOM 1548 O O . MET A 1 193 ? -7.417 12.245 11.093 1.00 97.94 193 MET A O 1
ATOM 1552 N N . THR A 1 194 ? -7.646 10.784 12.775 1.00 97.75 194 THR A N 1
ATOM 1553 C CA . THR A 1 194 ? -6.912 9.711 12.087 1.00 97.75 194 THR A CA 1
ATOM 1554 C C . THR A 1 194 ? -7.644 9.196 10.852 1.00 97.75 194 THR A C 1
ATOM 1556 O O . THR A 1 194 ? -6.995 8.970 9.836 1.00 97.75 194 THR A O 1
ATOM 1559 N N . LEU A 1 195 ? -8.977 9.082 10.877 1.00 98.00 195 LEU A N 1
ATOM 1560 C CA . LEU A 1 195 ? -9.762 8.759 9.680 1.00 98.00 195 LEU A CA 1
ATOM 1561 C C . LEU A 1 195 ? -9.670 9.863 8.621 1.00 98.00 195 LEU A C 1
ATOM 1563 O O . LEU A 1 195 ? -9.488 9.561 7.446 1.00 98.00 195 LEU A O 1
ATOM 1567 N N . LEU A 1 196 ? -9.761 11.136 9.018 1.00 98.19 196 LEU A N 1
ATOM 1568 C CA . LEU A 1 196 ? -9.666 12.258 8.084 1.00 98.19 196 LEU A CA 1
ATOM 1569 C C . LEU A 1 196 ? -8.292 12.297 7.397 1.00 98.19 196 LEU A C 1
ATOM 1571 O O . LEU A 1 196 ? -8.211 12.379 6.172 1.00 98.19 196 LEU A O 1
ATOM 1575 N N . ILE A 1 197 ? -7.216 12.165 8.178 1.00 98.12 197 ILE A N 1
ATOM 1576 C CA . ILE A 1 197 ? -5.844 12.079 7.661 1.00 98.12 197 ILE A CA 1
ATOM 1577 C C . ILE A 1 197 ? -5.686 10.838 6.772 1.00 98.12 197 ILE A C 1
ATOM 1579 O O . ILE A 1 197 ? -5.145 10.939 5.672 1.00 98.12 197 ILE A O 1
ATOM 1583 N N . GLY A 1 198 ? -6.200 9.686 7.212 1.00 97.44 198 GLY A N 1
ATOM 1584 C CA . GLY A 1 198 ? -6.160 8.422 6.477 1.00 97.44 198 GLY A CA 1
ATOM 1585 C C . GLY A 1 198 ? -6.971 8.409 5.179 1.00 97.44 198 GLY A C 1
ATOM 1586 O O . GLY A 1 198 ? -6.688 7.590 4.306 1.00 97.44 198 GLY A O 1
ATOM 1587 N N . ALA A 1 199 ? -7.944 9.308 5.022 1.00 97.94 199 ALA A N 1
ATOM 1588 C CA . ALA A 1 199 ? -8.655 9.519 3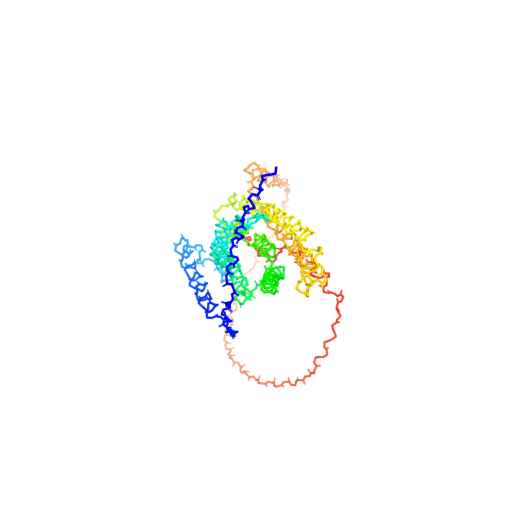.764 1.00 97.94 199 ALA A CA 1
ATOM 1589 C C . ALA A 1 199 ? -7.874 10.430 2.802 1.00 97.94 199 ALA A C 1
ATOM 1591 O O . ALA A 1 199 ? -7.812 10.154 1.607 1.00 97.94 199 ALA A O 1
ATOM 1592 N N . ILE A 1 200 ? -7.281 11.515 3.312 1.00 98.00 200 ILE A N 1
ATOM 1593 C CA . ILE A 1 200 ? -6.704 12.580 2.476 1.00 98.00 200 ILE A CA 1
ATOM 1594 C C . ILE A 1 200 ? -5.249 12.287 2.095 1.00 98.00 200 ILE A C 1
ATOM 1596 O O . ILE A 1 200 ? -4.902 12.313 0.915 1.00 98.00 200 ILE A O 1
ATOM 1600 N N . VAL A 1 201 ? -4.382 12.015 3.075 1.00 97.56 201 VAL A N 1
ATOM 1601 C CA . VAL A 1 201 ? -2.927 11.950 2.852 1.00 97.56 201 VAL A CA 1
ATOM 1602 C C . VAL A 1 201 ? -2.538 10.793 1.923 1.00 97.56 201 VAL A C 1
ATOM 1604 O O . VAL A 1 201 ? -1.860 11.059 0.927 1.00 97.56 201 VAL A O 1
ATOM 1607 N N . PRO A 1 202 ? -2.995 9.543 2.149 1.00 96.69 202 PRO A N 1
ATOM 1608 C CA . PRO A 1 202 ? -2.727 8.443 1.227 1.00 96.69 202 PRO A CA 1
ATOM 1609 C C . PRO A 1 202 ? -3.193 8.742 -0.195 1.00 96.69 202 PRO A C 1
ATOM 1611 O O . PRO A 1 202 ? -2.463 8.469 -1.140 1.00 96.69 202 PRO A O 1
ATOM 1614 N N . MET A 1 203 ? -4.372 9.351 -0.360 1.00 97.31 203 MET A N 1
ATOM 1615 C CA . MET A 1 203 ? -4.913 9.672 -1.681 1.00 97.31 203 MET A CA 1
ATOM 1616 C C . MET A 1 203 ? -4.013 10.656 -2.437 1.00 97.31 203 MET A C 1
ATOM 1618 O O . MET A 1 203 ? -3.696 10.423 -3.599 1.00 97.31 203 MET A O 1
ATOM 1622 N N . LEU A 1 204 ? -3.543 11.721 -1.780 1.00 97.75 204 LEU A N 1
ATOM 1623 C CA . LEU A 1 204 ? -2.636 12.691 -2.402 1.00 97.75 204 LEU A CA 1
ATOM 1624 C C . LEU A 1 204 ? -1.308 12.051 -2.820 1.00 97.75 204 LEU A C 1
ATOM 1626 O O . LEU A 1 204 ? -0.862 12.239 -3.950 1.00 97.75 204 LEU A O 1
ATOM 1630 N N . LEU A 1 205 ? -0.690 11.259 -1.940 1.00 97.19 205 LEU A N 1
ATOM 1631 C CA . LEU A 1 205 ? 0.584 10.608 -2.251 1.00 97.19 205 LEU A CA 1
ATOM 1632 C C . LEU A 1 205 ? 0.436 9.560 -3.368 1.00 97.19 205 LEU A C 1
ATOM 1634 O O . LEU A 1 205 ? 1.309 9.432 -4.228 1.00 97.19 205 LEU A O 1
ATOM 1638 N N . LYS A 1 206 ? -0.703 8.862 -3.413 1.00 96.31 206 LYS A N 1
ATOM 1639 C CA . LYS A 1 206 ? -1.069 7.958 -4.508 1.00 96.31 206 LYS A CA 1
ATOM 1640 C C . LYS A 1 206 ? -1.244 8.701 -5.830 1.00 96.31 206 LYS A C 1
ATOM 1642 O O . LYS A 1 206 ? -0.735 8.239 -6.846 1.00 96.31 206 LYS A O 1
ATOM 1647 N N . LEU A 1 207 ? -1.871 9.877 -5.841 1.00 97.12 207 LEU A N 1
ATOM 1648 C CA . LEU A 1 207 ? -1.968 10.693 -7.058 1.00 97.12 207 LEU A CA 1
ATOM 1649 C C . LEU A 1 207 ? -0.587 11.112 -7.589 1.00 97.12 207 LEU A C 1
ATOM 1651 O O . LEU A 1 207 ? -0.356 11.094 -8.797 1.00 97.12 207 LEU A O 1
ATOM 1655 N N . VAL A 1 208 ? 0.358 11.421 -6.699 1.00 97.50 208 VAL A N 1
ATOM 1656 C CA . VAL A 1 208 ? 1.745 11.715 -7.095 1.00 97.50 208 VAL A CA 1
ATOM 1657 C C . VAL A 1 208 ? 2.423 10.476 -7.689 1.00 97.50 208 VAL A C 1
ATOM 1659 O O . VAL A 1 208 ? 3.016 10.554 -8.765 1.00 97.50 208 VAL A O 1
ATOM 1662 N N . SER A 1 209 ? 2.305 9.321 -7.029 1.00 97.19 209 SER A N 1
ATOM 1663 C CA . SER A 1 209 ? 2.902 8.066 -7.505 1.00 97.19 209 SER A CA 1
ATOM 1664 C C . SER A 1 209 ? 2.328 7.626 -8.863 1.00 97.19 209 SER A C 1
ATOM 1666 O O . SER A 1 209 ? 3.102 7.283 -9.756 1.00 97.19 209 SER A O 1
ATOM 1668 N N . ILE A 1 210 ? 1.006 7.698 -9.076 1.00 96.50 210 ILE A N 1
ATOM 1669 C CA . ILE A 1 210 ? 0.403 7.331 -10.370 1.00 96.50 210 ILE A CA 1
ATOM 1670 C C . ILE A 1 210 ? 0.785 8.333 -11.465 1.00 96.50 210 ILE A C 1
ATOM 1672 O O . ILE A 1 210 ? 1.058 7.926 -12.591 1.00 96.50 210 ILE A O 1
ATOM 1676 N N . GLY A 1 211 ? 0.893 9.626 -11.135 1.00 97.50 211 GLY A N 1
ATOM 1677 C CA . GLY A 1 211 ? 1.391 10.645 -12.058 1.00 97.50 211 GLY A CA 1
ATOM 1678 C C . GLY A 1 211 ? 2.817 10.349 -12.526 1.00 97.50 211 GLY A C 1
ATOM 1679 O O . GLY A 1 211 ? 3.101 10.410 -13.722 1.00 97.50 211 GLY A O 1
ATOM 1680 N N . TYR A 1 212 ? 3.696 9.941 -11.605 1.00 97.75 212 TYR A N 1
ATOM 1681 C CA . TYR A 1 212 ? 5.049 9.499 -11.945 1.00 97.75 212 TYR A CA 1
ATOM 1682 C C . TYR A 1 212 ? 5.035 8.243 -12.835 1.00 97.75 212 TYR A C 1
ATOM 1684 O O . TYR A 1 212 ? 5.740 8.205 -13.843 1.00 97.75 212 TYR A O 1
ATOM 1692 N N . VAL A 1 213 ? 4.216 7.233 -12.507 1.00 97.50 213 VAL A N 1
ATOM 1693 C CA . VAL A 1 213 ? 4.071 6.008 -13.318 1.00 97.50 213 VAL A CA 1
ATOM 1694 C C . VAL A 1 213 ? 3.660 6.345 -14.750 1.00 97.50 213 VAL A C 1
ATOM 1696 O O . VAL A 1 213 ? 4.300 5.875 -15.687 1.00 97.50 213 VAL A O 1
ATOM 1699 N N . VAL A 1 214 ? 2.641 7.191 -14.925 1.00 97.19 214 VAL A N 1
ATOM 1700 C CA . VAL A 1 214 ? 2.151 7.607 -16.247 1.00 97.19 214 VAL A CA 1
ATOM 1701 C C . VAL A 1 214 ? 3.227 8.372 -17.015 1.00 97.19 214 VAL A C 1
ATOM 1703 O O . VAL A 1 214 ? 3.443 8.088 -18.191 1.00 97.19 214 VAL A O 1
ATOM 1706 N N . ALA A 1 215 ? 3.942 9.294 -16.364 1.00 97.62 215 ALA A N 1
ATOM 1707 C CA . ALA A 1 215 ? 5.012 10.057 -17.004 1.00 97.62 215 ALA A CA 1
ATOM 1708 C C . ALA A 1 215 ? 6.167 9.157 -17.478 1.00 97.62 215 ALA A C 1
ATOM 1710 O O . ALA A 1 215 ? 6.646 9.305 -18.603 1.00 97.62 215 ALA A O 1
ATOM 1711 N N . MET A 1 216 ? 6.598 8.204 -16.645 1.00 97.06 216 MET A N 1
ATOM 1712 C CA . MET A 1 216 ? 7.650 7.248 -17.001 1.00 97.06 216 MET A CA 1
ATOM 1713 C C . MET A 1 216 ? 7.205 6.290 -18.105 1.00 97.06 216 MET A C 1
ATOM 1715 O O . MET A 1 216 ? 7.963 6.055 -19.044 1.00 97.06 216 MET A O 1
ATOM 1719 N N . TRP A 1 217 ? 5.980 5.768 -18.017 1.00 96.62 217 TRP A N 1
ATOM 1720 C CA . TRP A 1 217 ? 5.406 4.897 -19.037 1.00 96.62 217 TRP A CA 1
ATOM 1721 C C . TRP A 1 217 ? 5.321 5.609 -20.391 1.00 96.62 217 TRP A C 1
ATOM 1723 O O . TRP A 1 217 ? 5.880 5.120 -21.369 1.00 96.62 217 TRP A O 1
ATOM 1733 N N . ALA A 1 218 ? 4.717 6.799 -20.439 1.00 96.88 218 ALA A N 1
ATOM 1734 C CA . ALA A 1 218 ? 4.544 7.553 -21.677 1.00 96.88 218 ALA A CA 1
ATOM 1735 C C . ALA A 1 218 ? 5.882 7.945 -22.323 1.00 96.88 218 ALA A C 1
ATOM 1737 O O . ALA A 1 218 ? 5.997 7.967 -23.546 1.00 96.88 218 ALA A O 1
ATOM 1738 N N . LYS A 1 219 ? 6.901 8.255 -21.509 1.00 97.31 219 LYS A N 1
ATOM 1739 C CA . LYS A 1 219 ? 8.208 8.693 -22.007 1.00 97.31 219 LYS A CA 1
ATOM 1740 C C . LYS A 1 219 ? 9.112 7.542 -22.451 1.00 97.31 219 LYS A C 1
ATOM 1742 O O . LYS A 1 219 ? 9.813 7.700 -23.445 1.00 97.31 219 LYS A O 1
ATOM 1747 N N . TYR A 1 220 ? 9.150 6.437 -21.704 1.00 95.81 220 TYR A N 1
ATOM 1748 C CA . TYR A 1 220 ? 10.162 5.389 -21.895 1.00 95.81 220 TYR A CA 1
ATOM 1749 C C . TYR A 1 220 ? 9.602 4.054 -22.385 1.00 95.81 220 TYR A C 1
ATOM 1751 O O . TYR A 1 220 ? 10.336 3.322 -23.030 1.00 95.81 220 TYR A O 1
ATOM 1759 N N . ILE A 1 221 ? 8.335 3.733 -22.106 1.00 95.19 221 ILE A N 1
ATOM 1760 C CA . ILE A 1 221 ? 7.753 2.418 -22.422 1.00 95.19 221 ILE A CA 1
ATOM 1761 C C . ILE A 1 221 ? 6.852 2.479 -23.654 1.00 95.19 221 ILE A C 1
ATOM 1763 O O . ILE A 1 221 ? 7.069 1.723 -24.595 1.00 95.19 221 ILE A O 1
ATOM 1767 N N . ALA A 1 222 ? 5.899 3.413 -23.693 1.00 95.06 222 ALA A N 1
ATOM 1768 C CA . ALA A 1 222 ? 4.954 3.544 -24.803 1.00 95.06 222 ALA A CA 1
ATOM 1769 C C . ALA A 1 222 ? 5.627 3.702 -26.187 1.00 95.06 222 ALA A C 1
ATOM 1771 O O . ALA A 1 222 ? 5.137 3.120 -27.155 1.00 95.06 222 ALA A O 1
ATOM 1772 N N . PRO A 1 223 ? 6.770 4.413 -26.333 1.00 96.25 223 PRO A N 1
ATOM 1773 C CA . PRO A 1 223 ? 7.462 4.495 -27.622 1.00 96.25 223 PRO A CA 1
ATOM 1774 C C . PRO A 1 223 ? 8.082 3.171 -28.092 1.00 96.25 223 PRO A C 1
ATOM 1776 O O . PRO A 1 223 ? 8.372 3.030 -29.277 1.00 96.25 223 PRO A O 1
ATOM 1779 N N . LEU A 1 224 ? 8.306 2.213 -27.185 1.00 93.19 224 LEU A N 1
ATOM 1780 C CA . LEU A 1 224 ? 8.878 0.904 -27.514 1.00 93.19 224 LEU A CA 1
ATOM 1781 C C . LEU A 1 224 ? 7.823 -0.035 -28.119 1.00 93.19 224 LEU A C 1
ATOM 1783 O O . LEU A 1 224 ? 8.170 -0.903 -28.920 1.00 93.19 224 LEU A O 1
ATOM 1787 N N . GLY A 1 225 ? 6.542 0.165 -27.786 1.00 84.62 225 GLY A N 1
ATOM 1788 C CA . GLY A 1 225 ? 5.384 -0.463 -28.426 1.00 84.62 225 GLY A CA 1
ATOM 1789 C C . GLY A 1 225 ? 5.550 -1.961 -28.707 1.00 84.62 225 GLY A C 1
ATOM 1790 O O . GLY A 1 225 ? 5.723 -2.775 -27.802 1.00 84.62 225 GLY A O 1
ATOM 1791 N N . ALA A 1 226 ? 5.510 -2.334 -29.991 1.00 90.75 226 ALA A N 1
ATOM 1792 C CA . ALA A 1 226 ? 5.559 -3.724 -30.458 1.00 90.75 226 ALA A CA 1
ATOM 1793 C C . ALA A 1 226 ? 6.963 -4.368 -30.458 1.00 90.75 226 ALA A C 1
ATOM 1795 O O . ALA A 1 226 ? 7.113 -5.481 -30.961 1.00 90.75 226 ALA A O 1
ATOM 1796 N N . ALA A 1 227 ? 7.989 -3.711 -29.901 1.00 91.19 227 ALA A N 1
ATOM 1797 C CA . ALA A 1 227 ? 9.349 -4.255 -29.848 1.00 91.19 227 ALA A CA 1
ATOM 1798 C C . ALA A 1 227 ? 9.452 -5.562 -29.039 1.00 91.19 227 ALA A C 1
ATOM 1800 O O . ALA A 1 227 ? 10.341 -6.374 -29.281 1.00 91.19 227 ALA A O 1
ATOM 1801 N N . SER A 1 228 ? 8.545 -5.782 -28.082 1.00 93.19 228 SER A N 1
ATOM 1802 C CA . SER A 1 228 ? 8.440 -7.029 -27.319 1.00 93.19 228 SER A CA 1
ATOM 1803 C C . SER A 1 228 ? 6.999 -7.249 -26.852 1.00 93.19 228 SER A C 1
ATOM 1805 O O . SER A 1 228 ? 6.334 -6.277 -26.482 1.00 93.19 228 SER A O 1
ATOM 1807 N N . PRO A 1 229 ? 6.516 -8.505 -26.769 1.00 93.31 229 PRO A N 1
ATOM 1808 C CA . PRO A 1 229 ? 5.228 -8.814 -26.148 1.00 93.31 229 PRO A CA 1
ATOM 1809 C C . PRO A 1 229 ? 5.078 -8.241 -24.729 1.00 93.31 229 PRO A C 1
ATOM 1811 O O . PRO A 1 229 ? 3.976 -7.866 -24.335 1.00 93.31 229 PRO A O 1
ATOM 1814 N N . SER A 1 230 ? 6.178 -8.119 -23.977 1.00 92.88 230 SER A N 1
ATOM 1815 C CA . SER A 1 230 ? 6.179 -7.513 -22.638 1.00 92.88 230 SER A CA 1
ATOM 1816 C C . SER A 1 230 ? 5.808 -6.026 -22.666 1.00 92.88 230 SER A C 1
ATOM 1818 O O . SER A 1 230 ? 5.059 -5.573 -21.802 1.00 92.88 230 SER A O 1
ATOM 1820 N N . TYR A 1 231 ? 6.291 -5.268 -23.658 1.00 94.12 231 TYR A N 1
ATOM 1821 C CA . TYR A 1 231 ? 5.966 -3.845 -23.811 1.00 94.12 231 TYR A CA 1
ATOM 1822 C C . TYR A 1 231 ? 4.500 -3.654 -24.208 1.00 94.12 231 TYR A C 1
ATOM 1824 O O . TYR A 1 231 ? 3.795 -2.882 -23.562 1.00 94.12 231 TYR A O 1
ATOM 1832 N N . VAL A 1 232 ? 4.001 -4.464 -25.149 1.00 94.50 232 VAL A N 1
ATOM 1833 C CA . VAL A 1 232 ? 2.576 -4.481 -25.525 1.00 94.50 232 VAL A CA 1
ATOM 1834 C C . VAL A 1 232 ? 1.684 -4.790 -24.320 1.00 94.50 232 VAL A C 1
ATOM 1836 O O . VAL A 1 232 ? 0.662 -4.137 -24.112 1.00 94.50 232 VAL A O 1
ATOM 1839 N N . ALA A 1 233 ? 2.068 -5.768 -23.494 1.00 94.00 233 ALA A N 1
ATOM 1840 C CA . ALA A 1 233 ? 1.326 -6.092 -22.281 1.00 94.00 233 ALA A CA 1
ATOM 1841 C C . ALA A 1 233 ? 1.293 -4.909 -21.300 1.00 94.00 233 ALA A C 1
ATOM 1843 O O . ALA A 1 233 ? 0.239 -4.621 -20.735 1.00 94.00 233 ALA A O 1
ATOM 1844 N N . MET A 1 234 ? 2.411 -4.198 -21.117 1.00 94.00 234 MET A N 1
ATOM 1845 C CA . MET A 1 234 ? 2.475 -3.015 -20.251 1.00 94.00 234 MET A CA 1
ATOM 1846 C C . MET A 1 234 ? 1.642 -1.841 -20.778 1.00 94.00 234 MET A C 1
ATOM 1848 O O . MET A 1 234 ? 0.985 -1.183 -19.973 1.00 94.00 234 MET A O 1
ATOM 1852 N N . ASP A 1 235 ? 1.596 -1.624 -22.094 1.00 94.56 235 ASP A N 1
ATOM 1853 C CA . ASP A 1 235 ? 0.776 -0.576 -22.722 1.00 94.56 235 ASP A CA 1
ATOM 1854 C C . ASP A 1 235 ? -0.726 -0.766 -22.499 1.00 94.56 235 ASP A C 1
ATOM 1856 O O . ASP A 1 235 ? -1.483 0.201 -22.513 1.00 94.56 235 ASP A O 1
ATOM 1860 N N . VAL A 1 236 ? -1.169 -1.997 -22.244 1.00 94.00 236 VAL A N 1
ATOM 1861 C CA . VAL A 1 236 ? -2.554 -2.289 -21.852 1.00 94.00 236 VAL A CA 1
ATOM 1862 C C . VAL A 1 236 ? -2.705 -2.269 -20.332 1.00 94.00 236 VAL A C 1
ATOM 1864 O O . VAL A 1 236 ? -3.639 -1.676 -19.790 1.00 94.00 236 VAL A O 1
ATOM 1867 N N . LEU A 1 237 ? -1.788 -2.922 -19.623 1.00 93.38 237 LEU A N 1
ATOM 1868 C CA . LEU A 1 237 ? -1.908 -3.191 -18.195 1.00 93.38 237 LEU A CA 1
ATOM 1869 C C . LEU A 1 237 ? -1.721 -1.944 -17.330 1.00 93.38 2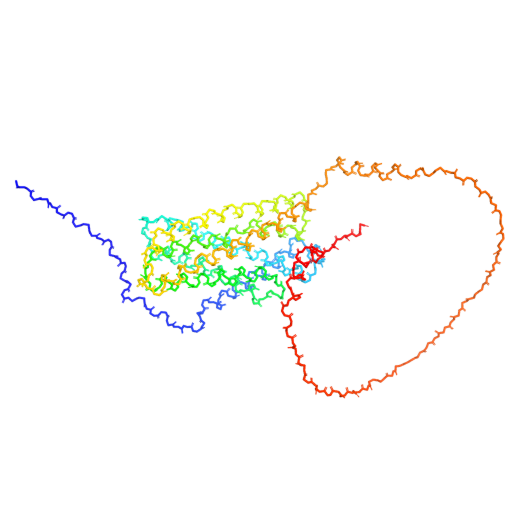37 LEU A C 1
ATOM 1871 O O . LEU A 1 237 ? -2.470 -1.771 -16.371 1.00 93.38 237 LEU A O 1
ATOM 1875 N N . ILE A 1 238 ? -0.767 -1.069 -17.655 1.00 93.69 238 ILE A N 1
ATOM 1876 C CA . ILE A 1 238 ? -0.526 0.162 -16.892 1.00 93.69 238 ILE A CA 1
ATOM 1877 C C . ILE A 1 238 ? -1.756 1.081 -16.918 1.00 93.69 238 ILE A C 1
ATOM 1879 O O . ILE A 1 238 ? -2.220 1.444 -15.835 1.00 93.69 238 ILE A O 1
ATOM 1883 N N . PRO A 1 239 ? -2.344 1.437 -18.078 1.00 94.75 239 PRO A N 1
ATOM 1884 C CA . PRO A 1 239 ? -3.515 2.307 -18.082 1.00 94.75 239 PRO A CA 1
ATOM 1885 C C . PRO A 1 239 ? -4.758 1.617 -17.512 1.00 94.75 239 PRO A C 1
ATOM 1887 O O . PRO A 1 239 ? -5.426 2.196 -16.659 1.00 94.75 239 PRO A O 1
ATOM 1890 N N . VAL A 1 240 ? -5.069 0.380 -17.920 1.00 96.06 240 VAL A N 1
ATOM 1891 C CA . VAL A 1 240 ? -6.291 -0.306 -17.456 1.00 96.06 240 VAL A CA 1
ATOM 1892 C C . VAL A 1 240 ? -6.205 -0.634 -15.967 1.00 96.06 240 VAL A C 1
ATOM 1894 O O . VAL A 1 240 ? -7.114 -0.315 -15.200 1.00 96.06 240 VAL A O 1
ATOM 1897 N N . GLY A 1 241 ? -5.098 -1.242 -15.542 1.00 95.12 241 GLY A N 1
ATOM 1898 C CA . GLY A 1 241 ? -4.848 -1.588 -14.149 1.00 95.12 241 GLY A CA 1
ATOM 1899 C C . GLY A 1 241 ? -4.706 -0.353 -13.263 1.00 95.12 241 GLY A C 1
ATOM 1900 O O . GLY A 1 241 ? -5.289 -0.307 -12.182 1.00 95.12 241 GLY A O 1
ATOM 1901 N N . GLY A 1 242 ? -4.006 0.680 -13.740 1.00 95.00 242 GLY A N 1
ATOM 1902 C CA . GLY A 1 242 ? -3.865 1.959 -13.046 1.00 95.00 242 GLY A CA 1
ATOM 1903 C C . GLY A 1 242 ? -5.200 2.673 -12.834 1.00 95.00 242 GLY A C 1
ATOM 1904 O O . GLY A 1 242 ? -5.469 3.127 -11.725 1.00 95.00 242 GLY A O 1
ATOM 1905 N N . LEU A 1 243 ? -6.073 2.719 -13.849 1.00 96.12 243 LEU A N 1
ATOM 1906 C CA . LEU A 1 243 ? -7.419 3.290 -13.720 1.00 96.12 243 LEU A CA 1
ATOM 1907 C C . LEU A 1 243 ? -8.298 2.488 -12.758 1.00 96.12 243 LEU A C 1
ATOM 1909 O O . LEU A 1 243 ? -9.008 3.076 -11.942 1.00 96.12 243 LEU A O 1
ATOM 1913 N N . LEU A 1 244 ? -8.238 1.156 -12.828 1.00 96.75 244 LEU A N 1
ATOM 1914 C CA . LEU A 1 244 ? -9.003 0.289 -11.937 1.00 96.75 244 LEU A CA 1
ATOM 1915 C C . LEU A 1 244 ? -8.570 0.464 -10.475 1.00 96.75 244 LEU A C 1
ATOM 1917 O O . LEU A 1 244 ? -9.430 0.602 -9.605 1.00 96.75 244 LEU A O 1
ATOM 1921 N N . LEU A 1 245 ? -7.261 0.527 -10.207 1.00 95.81 245 LEU A N 1
ATOM 1922 C CA . LEU A 1 245 ? -6.753 0.820 -8.865 1.00 95.81 245 LEU A CA 1
ATOM 1923 C C . LEU A 1 245 ? -7.089 2.241 -8.419 1.00 95.81 245 LEU A C 1
ATOM 1925 O O . LEU A 1 245 ? -7.493 2.440 -7.279 1.00 95.81 245 LEU A O 1
ATOM 1929 N N . LEU A 1 246 ? -6.973 3.238 -9.296 1.00 96.12 246 LEU A N 1
ATOM 1930 C CA . LEU A 1 246 ? -7.337 4.609 -8.947 1.00 96.12 246 LEU A CA 1
ATOM 1931 C C . LEU A 1 246 ? -8.810 4.689 -8.527 1.00 96.12 246 LEU A C 1
ATOM 1933 O O . LEU A 1 246 ? -9.138 5.318 -7.522 1.00 96.12 246 LEU A O 1
ATOM 1937 N N . PHE A 1 247 ? -9.694 3.998 -9.248 1.00 96.88 247 PHE A N 1
ATOM 1938 C CA . PHE A 1 247 ? -11.107 3.920 -8.899 1.00 96.88 247 PHE A CA 1
ATOM 1939 C C . PHE A 1 247 ? -11.333 3.272 -7.524 1.00 96.88 247 PHE A C 1
ATOM 1941 O O . PHE A 1 247 ? -12.028 3.851 -6.683 1.00 96.88 247 PHE A O 1
ATOM 1948 N N . THR A 1 248 ? -10.729 2.106 -7.252 1.00 96.62 248 THR A N 1
ATOM 1949 C CA . THR A 1 248 ? -10.881 1.437 -5.945 1.00 96.62 248 THR A CA 1
ATOM 1950 C C . THR A 1 248 ? -10.327 2.287 -4.802 1.00 96.62 248 THR A C 1
ATOM 1952 O O . THR A 1 248 ? -10.909 2.314 -3.715 1.00 96.62 248 THR A O 1
ATOM 1955 N N . GLN A 1 249 ? -9.244 3.026 -5.041 1.00 95.88 249 GLN A N 1
ATOM 1956 C CA . GLN A 1 249 ? -8.624 3.914 -4.062 1.00 95.88 249 GLN A CA 1
ATOM 1957 C C . GLN A 1 249 ? -9.472 5.151 -3.763 1.00 95.88 249 GLN A C 1
ATOM 1959 O O . GLN A 1 249 ? -9.675 5.462 -2.590 1.00 95.88 249 GLN A O 1
ATOM 1964 N N . VAL A 1 250 ? -10.013 5.819 -4.788 1.00 97.00 250 VAL A N 1
ATOM 1965 C CA . VAL A 1 250 ? -10.926 6.961 -4.612 1.00 97.00 250 VAL A CA 1
ATOM 1966 C C . VAL A 1 250 ? -12.174 6.524 -3.849 1.00 97.00 250 VAL A C 1
ATOM 1968 O O . VAL A 1 250 ? -12.591 7.195 -2.903 1.00 97.00 250 VAL A O 1
ATOM 1971 N N . TRP A 1 251 ? -12.732 5.362 -4.198 1.00 96.69 251 TRP A N 1
ATOM 1972 C CA . TRP A 1 251 ? -13.859 4.786 -3.470 1.00 96.69 251 TRP A CA 1
ATOM 1973 C C . TRP A 1 251 ? -13.517 4.530 -1.995 1.00 96.69 251 TRP A C 1
ATOM 1975 O O . TRP A 1 251 ? -14.260 4.941 -1.102 1.00 96.69 251 TRP A O 1
ATOM 1985 N N . SER A 1 252 ? -12.372 3.897 -1.723 1.00 95.06 252 SER A N 1
ATOM 1986 C CA . SER A 1 252 ? -11.903 3.628 -0.359 1.00 95.06 252 SER A CA 1
ATOM 1987 C C . SER A 1 252 ? -11.716 4.920 0.448 1.00 95.06 252 SER A C 1
ATOM 1989 O O . SER A 1 252 ? -12.244 5.039 1.556 1.00 95.06 252 SER A O 1
ATOM 1991 N N . ALA A 1 253 ? -11.060 5.929 -0.133 1.00 97.06 253 ALA A N 1
ATOM 1992 C CA . ALA A 1 253 ? -10.860 7.235 0.490 1.00 97.06 253 ALA A CA 1
ATOM 1993 C C . ALA A 1 253 ? -12.195 7.925 0.810 1.00 97.06 253 ALA A C 1
ATOM 1995 O O . ALA A 1 253 ? -12.372 8.446 1.911 1.00 97.06 253 ALA A O 1
ATOM 1996 N N . MET A 1 254 ? -13.171 7.862 -0.103 1.00 97.81 254 MET A N 1
ATOM 1997 C CA . MET A 1 254 ? -14.516 8.396 0.123 1.00 97.81 254 MET A CA 1
ATOM 1998 C C . MET A 1 254 ? -15.226 7.692 1.288 1.00 97.81 254 MET A C 1
ATOM 2000 O O . MET A 1 254 ? -15.847 8.356 2.119 1.00 97.81 254 MET A O 1
ATOM 2004 N N . VAL A 1 255 ? -15.136 6.362 1.382 1.00 96.50 255 VAL A N 1
ATOM 2005 C CA . VAL A 1 255 ? -15.730 5.602 2.495 1.00 96.50 255 VAL A CA 1
ATOM 2006 C C . VAL A 1 255 ? -15.089 6.000 3.826 1.00 96.50 255 VAL A C 1
ATOM 2008 O O . VAL A 1 255 ? -15.803 6.273 4.791 1.00 96.50 255 VAL A O 1
ATOM 2011 N N . VAL A 1 256 ? -13.759 6.089 3.884 1.00 97.38 256 VAL A N 1
ATOM 2012 C CA . VAL A 1 256 ? -13.023 6.490 5.095 1.00 97.38 256 VAL A CA 1
ATOM 2013 C C . VAL A 1 256 ? -13.356 7.934 5.485 1.00 97.38 256 VAL A C 1
ATOM 2015 O O . VAL A 1 256 ? -13.576 8.218 6.662 1.00 97.38 256 VAL A O 1
ATOM 2018 N N . TYR A 1 257 ? -13.502 8.830 4.508 1.00 98.19 257 TYR A N 1
ATOM 2019 C CA . TYR A 1 257 ? -13.937 10.206 4.734 1.00 98.19 257 TYR A CA 1
ATOM 2020 C C . TYR A 1 257 ? -15.361 10.280 5.308 1.00 98.19 257 TYR A C 1
ATOM 2022 O O . TYR A 1 257 ? -15.591 10.960 6.309 1.00 98.19 257 TYR A O 1
ATOM 2030 N N . LYS A 1 258 ? -16.316 9.521 4.749 1.00 97.50 258 LYS A N 1
ATOM 2031 C CA . LYS A 1 258 ? -17.682 9.420 5.296 1.00 97.50 258 LYS A CA 1
ATOM 2032 C C . LYS A 1 258 ? -17.674 8.881 6.736 1.00 97.50 258 LYS A C 1
ATOM 2034 O O . LYS A 1 258 ? -18.416 9.387 7.577 1.00 97.50 258 LYS A O 1
ATOM 2039 N N . LEU A 1 259 ? -16.821 7.900 7.047 1.00 96.38 259 LEU A N 1
ATOM 2040 C CA . LEU A 1 259 ? -16.639 7.400 8.418 1.00 96.38 259 LEU A CA 1
ATOM 2041 C C . LEU A 1 259 ? -16.062 8.464 9.357 1.00 96.38 259 LEU A C 1
ATOM 2043 O O . LEU A 1 259 ? -16.488 8.543 10.513 1.00 96.38 259 LEU A O 1
ATOM 2047 N N . ALA A 1 260 ? -15.135 9.295 8.871 1.00 97.19 260 ALA A N 1
ATOM 2048 C CA . ALA A 1 260 ? -14.606 10.419 9.633 1.00 97.19 260 ALA A CA 1
ATOM 2049 C C . ALA A 1 260 ? -15.742 11.379 10.009 1.00 97.19 260 ALA A C 1
ATOM 2051 O O . ALA A 1 260 ? -15.958 11.629 11.190 1.00 97.19 260 ALA A O 1
ATOM 2052 N N . LEU A 1 261 ? -16.540 11.834 9.037 1.00 96.06 261 LEU A N 1
ATOM 2053 C CA . LEU A 1 261 ? -17.643 12.771 9.289 1.00 96.06 261 LEU A CA 1
ATOM 2054 C C . LEU A 1 261 ? -18.661 12.243 10.311 1.00 96.06 261 LEU A C 1
ATOM 2056 O O . LEU A 1 261 ? -19.120 13.003 11.159 1.00 96.06 261 LEU A O 1
ATOM 2060 N N . ARG A 1 262 ? -18.959 10.939 10.287 1.00 94.94 262 ARG A N 1
ATOM 2061 C CA . ARG A 1 262 ? -19.830 10.288 11.285 1.00 94.94 262 ARG A CA 1
ATOM 2062 C C . ARG A 1 262 ? -19.213 10.200 12.677 1.00 94.94 262 ARG A C 1
ATOM 2064 O O . ARG A 1 262 ? -19.936 10.111 13.659 1.00 94.94 262 ARG A O 1
ATOM 2071 N N . SER A 1 263 ? -17.888 10.194 12.758 1.00 94.56 263 SER A N 1
ATOM 2072 C CA . SER A 1 263 ? -17.141 10.121 14.017 1.00 94.56 263 SER A CA 1
ATOM 2073 C C . SER A 1 263 ? -16.821 11.505 14.589 1.00 94.56 263 SER A C 1
ATOM 2075 O O . SER A 1 263 ? -16.102 11.597 15.585 1.00 94.56 263 SER A O 1
ATOM 2077 N N . LYS A 1 264 ? -17.307 12.582 13.953 1.00 95.06 264 LYS A N 1
ATOM 2078 C CA . LYS A 1 264 ? -17.044 13.956 14.376 1.00 95.06 264 LYS A CA 1
ATOM 2079 C C . LYS A 1 264 ? -17.560 14.157 15.810 1.00 95.06 264 LYS A C 1
ATOM 2081 O O . LYS A 1 264 ? -18.732 13.879 16.062 1.00 95.06 264 LYS A O 1
ATOM 2086 N N . PRO A 1 265 ? -16.718 14.629 16.748 1.00 91.94 265 PRO A N 1
ATOM 2087 C CA . PRO A 1 265 ? -17.178 14.921 18.098 1.00 91.94 265 PRO A CA 1
ATOM 2088 C C . PRO A 1 265 ? -18.259 16.008 18.042 1.00 91.94 265 PRO A C 1
ATOM 2090 O O . PRO A 1 265 ? -18.082 17.032 17.376 1.00 91.94 265 PRO A O 1
ATOM 2093 N N . VAL A 1 266 ? -19.385 15.765 18.715 1.00 89.31 266 VAL A N 1
ATOM 2094 C CA . VAL A 1 266 ? -20.420 16.783 18.925 1.00 89.31 266 VAL A CA 1
ATOM 2095 C C . VAL A 1 266 ? -19.796 17.852 19.818 1.00 89.31 266 VAL A C 1
ATOM 2097 O O . VAL A 1 266 ? -19.260 17.521 20.871 1.00 89.31 266 VAL A O 1
ATOM 2100 N N . SER A 1 267 ? -19.786 19.111 19.379 1.00 85.06 267 SER A N 1
ATOM 2101 C CA . SER A 1 267 ? -19.304 20.200 20.229 1.00 85.06 267 SER A CA 1
ATOM 2102 C C . SER A 1 267 ? -20.201 20.314 21.460 1.00 85.06 267 SER A C 1
ATOM 2104 O O . SER A 1 267 ? -21.418 20.180 21.336 1.00 85.06 267 SER A O 1
ATOM 2106 N N . ASP A 1 268 ? -19.633 20.613 22.628 1.00 76.81 268 ASP A N 1
ATOM 2107 C CA . ASP A 1 268 ? -20.408 20.770 23.870 1.00 76.81 268 ASP A CA 1
ATOM 2108 C C . ASP A 1 268 ? -21.535 21.807 23.718 1.00 76.81 268 ASP A C 1
ATOM 2110 O O . ASP A 1 268 ? -22.624 21.632 24.251 1.00 76.81 268 ASP A O 1
ATOM 2114 N N . ALA A 1 269 ? -21.321 22.839 22.891 1.00 73.00 269 ALA A N 1
ATOM 2115 C CA . ALA A 1 269 ? -22.352 23.809 22.519 1.00 73.00 269 ALA A CA 1
ATOM 2116 C C . ALA A 1 269 ? -23.514 23.187 21.716 1.00 73.00 269 ALA A C 1
ATOM 2118 O O . ALA A 1 269 ? -24.667 23.553 21.919 1.00 73.00 269 ALA A O 1
ATOM 2119 N N . GLY A 1 270 ? -23.229 22.235 20.821 1.00 75.62 270 GLY A N 1
ATOM 2120 C CA . GLY A 1 270 ? -24.249 21.492 20.079 1.00 75.62 270 GLY A CA 1
ATOM 2121 C C . GLY A 1 270 ? -24.987 20.475 20.951 1.00 75.62 270 GLY A C 1
ATOM 2122 O O . GLY A 1 270 ? -26.196 20.320 20.810 1.00 75.62 270 GLY A O 1
ATOM 2123 N N . ALA A 1 271 ? -24.285 19.835 21.891 1.00 76.25 271 ALA A N 1
ATOM 2124 C CA . ALA A 1 271 ? -24.897 18.941 22.872 1.00 76.25 271 ALA A CA 1
ATOM 2125 C C . ALA A 1 271 ? -25.812 19.711 23.842 1.00 76.25 271 ALA A C 1
ATOM 2127 O O . ALA A 1 271 ? -26.934 19.281 24.097 1.00 76.25 271 ALA A O 1
ATOM 2128 N N . ALA A 1 272 ? -25.375 20.881 24.318 1.00 76.25 272 ALA A N 1
ATOM 2129 C CA . ALA A 1 272 ? -26.174 21.756 25.172 1.00 76.25 272 ALA A CA 1
ATOM 2130 C C . ALA A 1 272 ? -27.407 22.316 24.443 1.00 76.25 272 ALA A C 1
ATOM 2132 O O . ALA A 1 272 ? -28.493 22.330 25.014 1.00 76.25 272 ALA A O 1
ATOM 2133 N N . ALA A 1 273 ? -27.269 22.724 23.176 1.00 78.00 273 ALA A N 1
ATOM 2134 C CA . ALA A 1 273 ? -28.398 23.192 22.372 1.00 78.00 273 ALA A CA 1
ATOM 2135 C C . ALA A 1 273 ? -29.421 22.075 22.091 1.00 78.00 273 ALA A C 1
ATOM 2137 O O . ALA A 1 273 ? -30.622 22.317 22.176 1.00 78.00 273 ALA A O 1
ATOM 2138 N N . ALA A 1 274 ? -28.966 20.848 21.809 1.00 78.69 274 ALA A N 1
ATOM 2139 C CA . ALA A 1 274 ? -29.853 19.696 21.639 1.00 78.69 274 ALA A CA 1
ATOM 2140 C C . ALA A 1 274 ? -30.596 19.347 22.941 1.00 78.69 274 ALA A C 1
ATOM 2142 O O . ALA A 1 274 ? -31.806 19.139 22.917 1.00 78.69 274 ALA A O 1
ATOM 2143 N N . ALA A 1 275 ? -29.899 19.374 24.082 1.00 79.06 275 ALA A N 1
ATOM 2144 C CA . ALA A 1 275 ? -30.505 19.136 25.391 1.00 79.06 275 ALA A CA 1
ATOM 2145 C C . ALA A 1 275 ? -31.529 20.220 25.784 1.00 79.06 275 ALA A C 1
ATOM 2147 O O . ALA A 1 275 ? -32.550 19.906 26.389 1.00 79.06 275 ALA A O 1
ATOM 2148 N N . GLN A 1 276 ? -31.290 21.489 25.424 1.00 81.31 276 GLN A N 1
ATOM 2149 C CA . GLN A 1 276 ? -32.256 22.578 25.634 1.00 81.31 276 GLN A CA 1
ATOM 2150 C C . GLN A 1 276 ? -33.493 22.459 24.733 1.00 81.31 276 GLN A C 1
ATOM 2152 O O . GLN A 1 276 ? -34.588 22.833 25.146 1.00 81.31 276 GLN A O 1
ATOM 2157 N N . LEU A 1 277 ? -33.338 21.933 23.515 1.00 83.38 277 LEU A N 1
ATOM 2158 C CA . LEU A 1 277 ? -34.469 21.703 22.617 1.00 83.38 277 LEU A CA 1
ATOM 2159 C C . LEU A 1 277 ? -35.367 20.562 23.122 1.00 83.38 277 LEU A C 1
ATOM 2161 O O . LEU A 1 277 ? -36.585 20.661 23.024 1.00 83.38 277 LEU A O 1
ATOM 2165 N N . GLU A 1 278 ? -34.782 19.503 23.692 1.00 80.69 278 GLU A N 1
ATOM 2166 C CA . GLU A 1 278 ? -35.542 18.395 24.288 1.00 80.69 278 GLU A CA 1
ATOM 2167 C C . GLU A 1 278 ? -36.237 18.790 25.601 1.00 80.69 278 GLU A C 1
ATOM 2169 O O . GLU A 1 278 ? -37.353 18.339 25.856 1.00 80.69 278 GLU A O 1
ATOM 2174 N N . SER A 1 279 ? -35.642 19.666 26.421 1.00 79.62 279 SER A N 1
ATOM 2175 C CA . SER A 1 279 ? -36.280 20.120 27.666 1.00 79.62 279 SER A CA 1
ATOM 2176 C C . SER A 1 279 ? -37.414 21.132 27.449 1.00 79.62 279 SER A C 1
ATOM 2178 O O . SER A 1 279 ? -38.317 21.221 28.280 1.00 79.62 279 SER A O 1
ATOM 2180 N N . GLY A 1 280 ? -37.415 21.854 26.323 1.00 70.06 280 GLY A N 1
ATOM 2181 C CA . GLY A 1 280 ? -38.418 22.873 25.993 1.00 70.06 280 GLY A CA 1
ATOM 2182 C C . GLY A 1 280 ? -39.764 22.354 25.467 1.00 70.06 280 GLY A C 1
ATOM 2183 O O . GLY A 1 280 ? -40.670 23.157 25.273 1.00 70.06 280 GLY A O 1
ATOM 2184 N N . VAL A 1 281 ? -39.919 21.045 25.229 1.00 67.50 281 VAL A N 1
ATOM 2185 C CA . VAL A 1 281 ? -41.129 20.459 24.605 1.00 67.50 281 VAL A CA 1
ATOM 2186 C C . VAL A 1 281 ? -42.071 19.784 25.623 1.00 67.50 281 VAL A C 1
ATOM 2188 O O . VAL A 1 281 ? -43.137 19.318 25.246 1.00 67.50 281 VAL A O 1
ATOM 2191 N N . SER A 1 282 ? -41.748 19.767 26.925 1.00 60.56 282 SER A N 1
ATOM 2192 C CA . SER A 1 282 ? -42.578 19.071 27.939 1.00 60.56 282 SER A CA 1
ATOM 2193 C C . SER A 1 282 ? -43.616 19.924 28.683 1.00 60.56 282 SER A C 1
ATOM 2195 O O . SER A 1 282 ? -44.236 19.440 29.626 1.00 60.56 282 SER A O 1
ATOM 2197 N N . SER A 1 283 ? -43.849 21.173 28.283 1.00 58.81 283 SER A N 1
ATOM 2198 C CA . SER A 1 283 ? -44.963 21.960 28.825 1.00 58.81 283 SER A CA 1
ATOM 2199 C C . SER A 1 283 ? -46.231 21.716 28.005 1.00 58.81 283 SER A C 1
ATOM 2201 O O . SER A 1 283 ? -46.640 22.579 27.226 1.00 58.81 283 SER A O 1
ATOM 2203 N N . ASP A 1 284 ? -46.827 20.533 28.173 1.00 62.78 284 ASP A N 1
ATOM 2204 C CA . ASP A 1 284 ? -48.235 20.334 27.835 1.00 62.78 284 ASP A CA 1
ATOM 2205 C C . ASP A 1 284 ? -49.081 21.153 28.824 1.00 62.78 284 ASP A C 1
ATOM 2207 O O . ASP A 1 284 ? -48.881 21.048 30.040 1.00 62.78 284 ASP A O 1
ATOM 2211 N N . PRO A 1 285 ? -50.006 21.997 28.340 1.00 59.34 285 PRO A N 1
ATOM 2212 C CA . PRO A 1 285 ? -50.941 22.687 29.201 1.00 59.34 285 PRO A CA 1
ATOM 2213 C C . PRO A 1 285 ? -51.919 21.661 29.777 1.00 59.34 285 PRO A C 1
ATOM 2215 O O . PRO A 1 285 ? -52.707 21.042 29.064 1.00 59.34 285 PRO A O 1
ATOM 2218 N N . GLU A 1 286 ? -51.816 21.505 31.091 1.00 56.91 286 GLU A N 1
ATOM 2219 C CA . GLU A 1 286 ? -52.793 20.968 32.032 1.00 56.91 286 GLU A CA 1
ATOM 2220 C C . GLU A 1 286 ? -54.237 21.172 31.525 1.00 56.91 286 GLU A C 1
ATOM 2222 O O . GLU A 1 286 ? -54.818 22.250 31.644 1.00 56.91 286 GLU A O 1
ATOM 2227 N N . SER A 1 287 ? -54.802 20.134 30.898 1.00 55.81 287 SER A N 1
ATOM 2228 C CA . SER A 1 287 ? -56.242 20.025 30.665 1.00 55.81 287 SER A CA 1
ATOM 2229 C C . SER A 1 287 ? -56.819 19.188 31.795 1.00 55.81 287 SER A C 1
ATOM 2231 O O . SER A 1 287 ? -56.705 17.967 31.859 1.00 55.81 287 SER A O 1
ATOM 2233 N N . ASP A 1 288 ? -57.358 19.945 32.733 1.00 57.94 288 ASP A N 1
ATOM 2234 C CA . ASP A 1 288 ? -58.118 19.561 33.902 1.00 57.94 288 ASP A CA 1
ATOM 2235 C C . ASP A 1 288 ? -59.440 18.904 33.449 1.00 57.94 288 ASP A C 1
ATOM 2237 O O . ASP A 1 288 ? -60.351 19.593 32.994 1.00 57.94 288 ASP A O 1
ATOM 2241 N N . GLU A 1 289 ? -59.562 17.576 33.538 1.00 59.34 289 GLU A N 1
ATOM 2242 C CA . GLU A 1 289 ? -60.863 16.897 33.453 1.00 59.34 289 GLU A CA 1
ATOM 2243 C C . GLU A 1 289 ? -60.937 15.715 34.437 1.00 59.34 289 GLU A C 1
ATOM 2245 O O . GLU A 1 289 ? -60.406 14.622 34.231 1.00 59.34 289 GLU A O 1
ATOM 2250 N N . ARG A 1 290 ? -61.617 15.985 35.559 1.00 53.94 290 ARG A N 1
ATOM 2251 C CA . ARG A 1 290 ? -62.257 15.002 36.443 1.00 53.94 290 ARG A CA 1
ATOM 2252 C C . ARG A 1 290 ? -63.278 14.189 35.640 1.00 53.94 290 ARG A C 1
ATOM 2254 O O . ARG A 1 290 ? -64.088 14.811 34.970 1.00 53.94 290 ARG A O 1
ATOM 2261 N N . ASP A 1 291 ? -63.368 12.873 35.839 1.00 45.44 291 ASP A N 1
ATOM 2262 C CA . ASP A 1 291 ? -64.520 12.269 36.533 1.00 45.44 291 ASP A CA 1
ATOM 2263 C C . ASP A 1 291 ? -64.326 10.759 36.796 1.00 45.44 291 ASP A C 1
ATOM 2265 O O . ASP A 1 291 ? -63.610 10.040 36.107 1.00 45.44 291 ASP A O 1
ATOM 2269 N N . SER A 1 292 ? -64.983 10.362 37.873 1.00 52.59 292 SER A N 1
ATOM 2270 C CA . SER A 1 292 ? -65.178 9.105 38.586 1.00 52.59 292 SER A CA 1
ATOM 2271 C C . SER A 1 292 ? -65.420 7.792 37.815 1.00 52.59 292 SER A C 1
ATOM 2273 O O . SER A 1 292 ? -65.962 7.758 36.716 1.00 52.59 292 SER A O 1
ATOM 2275 N N . GLY A 1 293 ? -65.144 6.674 38.509 1.00 38.19 293 GLY A N 1
ATOM 2276 C CA . GLY A 1 293 ? -65.926 5.440 38.344 1.00 38.19 293 GLY A CA 1
ATOM 2277 C C . GLY A 1 293 ? -65.175 4.117 38.534 1.00 38.19 293 GLY A C 1
ATOM 2278 O O . GLY A 1 293 ? -64.459 3.687 37.642 1.00 38.19 293 GLY A O 1
ATOM 2279 N N . GLU A 1 294 ? -65.380 3.493 39.701 1.00 44.25 294 GLU A N 1
ATOM 2280 C CA . GLU A 1 294 ? -65.438 2.046 40.023 1.00 44.25 294 GLU A CA 1
ATOM 2281 C C . GLU A 1 294 ? -65.044 1.037 38.913 1.00 44.25 294 GLU A C 1
ATOM 2283 O O . GLU A 1 294 ? -65.535 1.074 37.792 1.00 44.25 294 GLU A O 1
ATOM 2288 N N . THR A 1 295 ? -64.310 -0.050 39.169 1.00 41.94 295 THR A N 1
ATOM 2289 C CA . THR A 1 295 ? -64.771 -1.187 39.989 1.00 41.94 295 THR A CA 1
ATOM 2290 C C . THR A 1 295 ? -63.647 -2.233 40.100 1.00 41.94 295 THR A C 1
ATOM 2292 O O . THR A 1 295 ? -62.981 -2.546 39.113 1.00 41.94 295 THR A O 1
ATOM 2295 N N . GLU A 1 296 ? -63.479 -2.821 41.286 1.00 42.34 296 GLU A N 1
ATOM 2296 C CA . GLU A 1 296 ? -62.724 -4.056 41.532 1.00 42.34 296 GLU A CA 1
ATOM 2297 C C . GLU A 1 296 ? -63.210 -5.240 40.674 1.00 42.34 296 GLU A C 1
ATOM 2299 O O . GLU A 1 296 ? -64.412 -5.393 40.448 1.00 42.34 296 GLU A O 1
ATOM 2304 N N . LYS A 1 297 ? -62.304 -6.178 40.349 1.00 38.91 297 LYS A N 1
ATOM 2305 C CA . LYS A 1 297 ? -62.538 -7.613 40.611 1.00 38.91 297 LYS A CA 1
ATOM 2306 C C . LYS A 1 297 ? -61.247 -8.464 40.596 1.00 38.91 297 LYS A C 1
ATOM 2308 O O . LYS A 1 297 ? -60.322 -8.124 39.860 1.00 38.91 297 LYS A O 1
ATOM 2313 N N . PRO A 1 298 ? -61.187 -9.562 41.383 1.00 55.12 298 PRO A N 1
ATOM 2314 C CA . PRO A 1 298 ? -59.996 -10.392 41.612 1.00 55.12 298 PRO A CA 1
ATOM 2315 C C . PRO A 1 298 ? -60.087 -11.811 40.975 1.00 55.12 298 PRO A C 1
ATOM 2317 O O . PRO A 1 298 ? -61.128 -12.156 40.421 1.00 55.12 298 PRO A O 1
ATOM 2320 N N . PHE A 1 299 ? -59.033 -12.636 41.169 1.00 41.59 299 PHE A N 1
ATOM 2321 C CA . PHE A 1 299 ? -58.859 -14.081 40.823 1.00 41.59 299 PHE A CA 1
ATOM 2322 C C . PHE A 1 299 ? -58.551 -14.385 39.328 1.00 41.59 299 PHE A C 1
ATOM 2324 O O . PHE A 1 299 ? -59.125 -13.764 38.447 1.00 41.59 299 PHE A O 1
ATOM 2331 N N . ASP A 1 300 ? -57.648 -15.291 38.910 1.00 40.84 300 ASP A N 1
ATOM 2332 C CA . ASP A 1 300 ? -57.053 -16.493 39.531 1.00 40.84 300 ASP A CA 1
ATOM 2333 C C . ASP A 1 300 ? -55.745 -16.941 38.807 1.00 40.84 300 ASP A C 1
ATOM 2335 O O . ASP A 1 300 ? -55.543 -16.590 37.639 1.00 40.84 300 ASP A O 1
ATOM 2339 N N . PRO A 1 301 ? -54.888 -17.783 39.426 1.00 58.41 301 PRO A N 1
ATOM 2340 C CA . PRO A 1 301 ? -53.735 -18.428 38.802 1.00 58.41 301 PRO A CA 1
ATOM 2341 C C . PRO A 1 301 ? -54.070 -19.857 38.331 1.00 58.41 301 PRO A C 1
ATOM 2343 O O . PRO A 1 301 ? -54.606 -20.666 39.085 1.00 58.41 301 PRO A O 1
ATOM 2346 N N . VAL A 1 302 ? -53.680 -20.231 37.107 1.00 52.97 302 VAL A N 1
ATOM 2347 C CA . VAL A 1 302 ? -53.807 -21.621 36.628 1.00 52.97 302 VAL A CA 1
ATOM 2348 C C . VAL A 1 302 ? -52.444 -22.223 36.302 1.00 52.97 302 VAL A C 1
ATOM 2350 O O . VAL A 1 302 ? -51.779 -21.878 35.327 1.00 52.97 302 VAL A O 1
ATOM 2353 N N . HIS A 1 303 ? -52.076 -23.193 37.137 1.00 45.62 303 HIS A N 1
ATOM 2354 C CA . HIS A 1 303 ? -51.131 -24.265 36.860 1.00 45.62 303 HIS A CA 1
ATOM 2355 C C . HIS A 1 303 ? -51.462 -25.000 35.550 1.00 45.62 303 HIS A C 1
ATOM 2357 O O . HIS A 1 303 ? -52.575 -25.500 35.384 1.00 45.62 303 HIS A O 1
ATOM 2363 N N . ARG A 1 304 ? -50.448 -25.289 34.725 1.00 39.06 304 ARG A N 1
ATOM 2364 C CA . ARG A 1 304 ? -50.346 -26.635 34.144 1.00 39.06 304 ARG A CA 1
ATOM 2365 C C . ARG A 1 304 ? -48.909 -27.054 33.880 1.00 39.06 304 ARG A C 1
ATOM 2367 O O . ARG A 1 304 ? -48.117 -26.355 33.262 1.00 39.06 304 ARG A O 1
ATOM 2374 N N . SER A 1 305 ? -48.621 -28.225 34.414 1.00 39.66 305 SER A N 1
ATOM 2375 C CA . SER A 1 305 ? -47.395 -28.989 34.348 1.00 39.66 305 SER A CA 1
ATOM 2376 C C . SER A 1 305 ? -47.343 -29.880 33.099 1.00 39.66 305 SER A C 1
ATOM 2378 O O . SER A 1 305 ? -48.371 -30.264 32.548 1.00 39.66 305 SER A O 1
ATOM 2380 N N . SER A 1 306 ? -46.115 -30.318 32.799 1.00 38.00 306 SER A N 1
ATOM 2381 C CA . SER A 1 306 ? -45.767 -31.707 32.460 1.00 38.00 306 SER A CA 1
ATOM 2382 C C . SER A 1 306 ? -45.735 -32.171 30.993 1.00 38.00 306 SER A C 1
ATOM 2384 O O . SER A 1 306 ? -46.720 -32.101 30.267 1.00 38.00 306 SER A O 1
ATOM 2386 N N . THR A 1 307 ? -44.617 -32.867 30.698 1.00 38.31 307 THR A N 1
ATOM 2387 C CA . THR A 1 307 ? -44.408 -34.003 29.759 1.00 38.31 307 THR A CA 1
ATOM 2388 C C . THR A 1 307 ? -44.487 -33.723 28.253 1.00 38.31 307 THR A C 1
ATOM 2390 O O . THR A 1 307 ? -45.364 -33.009 27.808 1.00 38.31 307 THR A O 1
ATOM 2393 N N . ALA A 1 308 ? -43.700 -34.299 27.340 1.00 40.03 308 ALA A N 1
ATOM 2394 C CA . ALA A 1 308 ? -42.530 -35.190 27.283 1.00 40.03 308 ALA A CA 1
ATOM 2395 C C . ALA A 1 308 ? -42.165 -35.309 25.761 1.00 40.03 308 ALA A C 1
ATOM 2397 O O . ALA A 1 308 ? -42.896 -34.769 24.928 1.00 40.03 308 ALA A O 1
ATOM 2398 N N . PRO A 1 309 ? -41.063 -35.971 25.347 1.00 57.47 309 PRO A N 1
ATOM 2399 C CA . PRO A 1 309 ? -40.460 -35.818 24.018 1.00 57.47 309 PRO A CA 1
ATOM 2400 C C . PRO A 1 309 ? -40.943 -36.861 22.994 1.00 57.47 309 PRO A C 1
ATOM 2402 O O . PRO A 1 309 ? -41.175 -38.015 23.349 1.00 57.47 309 PRO A O 1
ATOM 2405 N N . VAL A 1 310 ? -40.995 -36.509 21.699 1.00 42.91 310 VAL A N 1
ATOM 2406 C CA . VAL A 1 310 ? -41.256 -37.482 20.618 1.00 42.91 310 VAL A CA 1
ATOM 2407 C C . VAL A 1 310 ? -40.386 -37.245 19.371 1.00 42.91 310 VAL A C 1
ATOM 2409 O O . VAL A 1 310 ? -40.530 -36.274 18.642 1.00 42.91 310 VAL A O 1
ATOM 2412 N N . LYS A 1 311 ? -39.484 -38.216 19.177 1.00 35.84 311 LYS A N 1
ATOM 2413 C CA . LYS A 1 311 ? -39.021 -38.899 17.950 1.00 35.84 311 LYS A CA 1
ATOM 2414 C C . LYS A 1 311 ? -38.841 -38.129 16.626 1.00 35.84 311 LYS A C 1
ATOM 2416 O O . LYS A 1 311 ? -39.771 -37.859 15.878 1.00 35.84 311 LYS A O 1
ATOM 2421 N N . ARG A 1 312 ? -37.555 -38.054 16.262 1.00 42.06 312 ARG A N 1
ATOM 2422 C CA . ARG A 1 312 ? -36.930 -38.434 14.976 1.00 42.06 312 ARG A CA 1
ATOM 2423 C C . ARG A 1 312 ? -37.859 -39.197 14.007 1.00 42.06 312 ARG A C 1
ATOM 2425 O O . ARG A 1 312 ? -38.262 -40.320 14.303 1.00 42.06 312 ARG A O 1
ATOM 2432 N N . SER A 1 313 ? -38.056 -38.660 12.804 1.00 39.62 313 SER A N 1
ATOM 2433 C CA . SER A 1 313 ? -38.323 -39.476 11.617 1.00 39.62 313 SER A CA 1
ATOM 2434 C C . SER A 1 313 ? -37.586 -38.909 10.405 1.00 39.62 313 SER A C 1
ATOM 2436 O O . SER A 1 313 ? -37.513 -37.706 10.173 1.00 39.62 313 SER A O 1
ATOM 2438 N N . SER A 1 314 ? -36.943 -39.829 9.704 1.00 43.94 314 SER A N 1
ATOM 2439 C CA . SER A 1 314 ? -36.252 -39.690 8.436 1.00 43.94 314 SER A CA 1
ATOM 2440 C C . SER A 1 314 ? -37.239 -39.437 7.304 1.00 43.94 314 SER A C 1
ATOM 2442 O O . SER A 1 314 ? -38.224 -40.166 7.175 1.00 43.94 314 SER A O 1
ATOM 2444 N N . THR A 1 315 ? -36.938 -38.498 6.408 1.00 38.88 315 THR A N 1
ATOM 2445 C CA . THR A 1 315 ? -37.542 -38.510 5.072 1.00 38.88 315 THR A CA 1
ATOM 2446 C C . THR A 1 315 ? -36.547 -38.010 4.033 1.00 38.88 315 THR A C 1
ATOM 2448 O O . THR A 1 315 ? -36.262 -36.825 3.899 1.00 38.88 315 THR A O 1
ATOM 2451 N N . THR A 1 316 ? -36.014 -38.983 3.308 1.00 42.56 316 THR A N 1
ATOM 2452 C CA . THR A 1 316 ? -35.431 -38.905 1.972 1.00 42.56 316 THR A CA 1
ATOM 2453 C C . THR A 1 316 ? -36.335 -38.118 1.020 1.00 42.56 316 THR A C 1
ATOM 2455 O O . THR A 1 316 ? -37.483 -38.502 0.809 1.00 42.56 316 THR A O 1
ATOM 2458 N N . LYS A 1 317 ? -35.816 -37.061 0.379 1.00 38.75 317 LYS A N 1
ATOM 2459 C CA . LYS A 1 317 ? -36.408 -36.494 -0.843 1.00 38.75 317 LYS A CA 1
ATOM 2460 C C . LYS A 1 317 ? -35.329 -36.120 -1.865 1.00 38.75 317 LYS A C 1
ATOM 2462 O O . LYS A 1 317 ? -34.618 -35.139 -1.706 1.00 38.75 317 LYS A O 1
ATOM 2467 N N . SER A 1 318 ? -35.241 -36.974 -2.886 1.00 33.72 318 SER A N 1
ATOM 2468 C CA . SER A 1 318 ? -35.230 -36.654 -4.320 1.00 33.72 318 SER A CA 1
ATOM 2469 C C . SER A 1 318 ? -34.463 -35.404 -4.768 1.00 33.72 318 SER A C 1
ATOM 2471 O O . SER A 1 318 ? -34.944 -34.281 -4.641 1.00 33.72 318 SER A O 1
ATOM 2473 N N . PHE A 1 319 ? -33.326 -35.633 -5.430 1.00 39.56 319 PHE A N 1
ATOM 2474 C CA . PHE A 1 319 ? -32.677 -34.667 -6.312 1.00 39.56 319 PHE A CA 1
ATOM 2475 C C . PHE A 1 319 ? -33.579 -34.358 -7.517 1.00 39.56 319 PHE A C 1
ATOM 2477 O O . PHE A 1 319 ? -33.949 -35.258 -8.267 1.00 39.56 319 PHE A O 1
ATOM 2484 N N . ALA A 1 320 ? -33.884 -33.078 -7.723 1.00 39.91 320 ALA A N 1
ATOM 2485 C CA . ALA A 1 320 ? -34.361 -32.533 -8.991 1.00 39.91 320 ALA A CA 1
ATOM 2486 C C . ALA A 1 320 ? -33.349 -31.475 -9.478 1.00 39.91 320 ALA A C 1
ATOM 2488 O O . ALA A 1 320 ? -32.760 -30.774 -8.648 1.00 39.91 320 ALA A O 1
ATOM 2489 N N . PRO A 1 321 ? -33.106 -31.349 -10.794 1.00 41.47 321 PRO A N 1
ATOM 2490 C CA . PRO A 1 321 ? -32.060 -30.483 -11.321 1.00 41.47 321 PRO A CA 1
ATOM 2491 C C . PRO A 1 321 ? -32.499 -29.011 -11.334 1.00 41.47 321 PRO A C 1
ATOM 2493 O O . PRO A 1 321 ? -33.476 -28.633 -11.982 1.00 41.47 321 PRO A O 1
ATOM 2496 N N . LEU A 1 322 ? -31.733 -28.163 -10.645 1.00 34.38 322 LEU A N 1
ATOM 2497 C CA . LEU A 1 322 ? -31.862 -26.706 -10.687 1.00 34.38 322 LEU A CA 1
ATOM 2498 C C . LEU A 1 322 ? -31.394 -26.174 -12.054 1.00 34.38 322 LEU A C 1
ATOM 2500 O O . LEU A 1 322 ? -30.200 -26.008 -12.299 1.00 34.38 322 LEU A O 1
ATOM 2504 N N . LYS A 1 323 ? -32.341 -25.835 -12.935 1.00 40.78 323 LYS A N 1
ATOM 2505 C CA . LYS A 1 323 ? -32.099 -24.884 -14.029 1.00 40.78 323 LYS A CA 1
ATOM 2506 C C . LYS A 1 323 ? -32.023 -23.474 -13.432 1.00 40.78 323 LYS A C 1
ATOM 2508 O O . LYS A 1 323 ? -33.050 -22.867 -13.150 1.00 40.78 323 LYS A O 1
ATOM 2513 N N . ARG A 1 324 ? -30.811 -22.945 -13.231 1.00 37.06 324 ARG A N 1
ATOM 2514 C CA . ARG A 1 324 ? -30.591 -21.513 -12.962 1.00 37.06 324 ARG A CA 1
ATOM 2515 C C . ARG A 1 324 ? -30.493 -20.761 -14.287 1.00 37.06 324 ARG A C 1
ATOM 2517 O O . ARG A 1 324 ? -29.457 -20.789 -14.942 1.00 37.06 324 ARG A O 1
ATOM 2524 N N . SER A 1 325 ? -31.561 -20.066 -14.664 1.00 38.00 325 SER A N 1
ATOM 2525 C CA . SER A 1 325 ? -31.487 -18.968 -15.627 1.00 38.00 325 SER A CA 1
ATOM 2526 C C . SER A 1 325 ? -30.841 -17.762 -14.941 1.00 38.00 325 SER A C 1
ATOM 2528 O O . SER A 1 325 ? -31.419 -17.182 -14.023 1.00 38.00 325 SER A O 1
ATOM 2530 N N . PHE A 1 326 ? -29.633 -17.395 -15.364 1.00 37.56 326 PHE A N 1
ATOM 2531 C CA . PHE A 1 326 ? -28.967 -16.165 -14.939 1.00 37.56 326 PHE A CA 1
ATOM 2532 C C . PHE A 1 326 ? -29.584 -14.974 -15.688 1.00 37.56 326 PHE A C 1
ATOM 2534 O O . PHE A 1 326 ? -29.223 -14.679 -16.825 1.00 37.56 326 PHE A O 1
ATOM 2541 N N . THR A 1 327 ? -30.528 -14.271 -15.065 1.00 42.12 327 THR A N 1
ATOM 2542 C CA . THR A 1 327 ? -30.976 -12.950 -15.526 1.00 42.12 327 THR A CA 1
ATOM 2543 C C . THR A 1 327 ? -30.029 -11.886 -14.975 1.00 42.12 327 THR A C 1
ATOM 2545 O O . THR A 1 327 ? -30.220 -11.363 -13.881 1.00 42.12 327 THR A O 1
ATOM 2548 N N . ALA A 1 328 ? -28.990 -11.557 -15.744 1.00 47.22 328 ALA A N 1
ATOM 2549 C CA . ALA A 1 328 ? -27.906 -10.644 -15.363 1.00 47.22 328 ALA A CA 1
ATOM 2550 C C . ALA A 1 328 ? -28.303 -9.156 -15.202 1.00 47.22 328 ALA A C 1
ATOM 2552 O O . ALA A 1 328 ? -27.441 -8.318 -14.948 1.00 47.22 328 ALA A O 1
ATOM 2553 N N . LYS A 1 329 ? -29.586 -8.790 -15.330 1.00 45.34 329 LYS A N 1
ATOM 2554 C CA . LYS A 1 329 ? -30.028 -7.383 -15.317 1.00 45.34 329 LYS A CA 1
ATOM 2555 C C . LYS A 1 329 ? -30.497 -6.850 -13.959 1.00 45.34 329 LYS A C 1
ATOM 2557 O O . LYS A 1 329 ? -30.584 -5.639 -13.816 1.00 45.34 329 LYS A O 1
ATOM 2562 N N . SER A 1 330 ? -30.743 -7.701 -12.959 1.00 46.97 330 SER A N 1
ATOM 2563 C CA . SER A 1 330 ? -31.210 -7.250 -11.633 1.00 46.97 330 SER A CA 1
ATOM 2564 C C . SER A 1 330 ? -30.116 -7.169 -10.564 1.00 46.97 330 SER A C 1
ATOM 2566 O O . SER A 1 330 ? -30.437 -6.868 -9.425 1.00 46.97 330 SER A O 1
ATOM 2568 N N . SER A 1 331 ? -28.850 -7.456 -10.898 1.00 49.88 331 SER A N 1
ATOM 2569 C CA . SER A 1 331 ? -27.747 -7.533 -9.920 1.00 49.88 331 SER A CA 1
ATOM 2570 C C . SER A 1 331 ? -27.013 -6.206 -9.706 1.00 49.88 331 SER A C 1
ATOM 2572 O O . SER A 1 331 ? -26.422 -6.002 -8.653 1.00 49.88 331 SER A O 1
ATOM 2574 N N . TRP A 1 332 ? -27.030 -5.300 -10.688 1.00 46.19 332 TRP A N 1
ATOM 2575 C CA . TRP A 1 332 ? -26.296 -4.033 -10.592 1.00 46.19 332 TRP A CA 1
ATOM 2576 C C . TRP A 1 332 ? -27.041 -2.983 -9.761 1.00 46.19 332 TRP A C 1
ATOM 2578 O O . TRP A 1 332 ? -26.423 -2.262 -8.987 1.00 46.19 332 TRP A O 1
ATOM 2588 N N . SER A 1 333 ? -28.371 -2.928 -9.854 1.00 46.94 333 SER A N 1
ATOM 2589 C CA . SER A 1 333 ? -29.186 -1.994 -9.067 1.00 46.94 333 SER A CA 1
ATOM 2590 C C . SER A 1 333 ? -29.241 -2.349 -7.578 1.00 46.94 333 SER A C 1
ATOM 2592 O O . SER A 1 333 ? -29.319 -1.450 -6.748 1.00 46.94 333 SER A O 1
ATOM 2594 N N . THR A 1 334 ? -29.173 -3.637 -7.226 1.00 51.78 334 THR A N 1
ATOM 2595 C CA . THR A 1 334 ? -29.024 -4.093 -5.834 1.00 51.78 334 THR A CA 1
ATOM 2596 C C . THR A 1 334 ? -27.615 -3.854 -5.314 1.00 51.78 334 THR A C 1
ATOM 2598 O O . THR A 1 334 ? -27.492 -3.339 -4.219 1.00 51.78 334 THR A O 1
ATOM 2601 N N . MET A 1 335 ? -26.557 -4.076 -6.107 1.00 46.19 335 MET A N 1
ATOM 2602 C CA . MET A 1 335 ? -25.194 -3.719 -5.675 1.00 46.19 335 MET A CA 1
ATOM 2603 C C . MET A 1 335 ? -25.006 -2.214 -5.438 1.00 46.19 335 MET A C 1
ATOM 2605 O O . MET A 1 335 ? -24.225 -1.840 -4.570 1.00 46.19 335 MET A O 1
ATOM 2609 N N . ILE A 1 336 ? -25.709 -1.348 -6.180 1.00 51.81 336 ILE A N 1
ATOM 2610 C CA . ILE A 1 336 ? -25.698 0.103 -5.929 1.00 51.81 336 ILE A CA 1
ATOM 2611 C C . ILE A 1 336 ? -26.517 0.446 -4.674 1.00 51.81 336 ILE A C 1
ATOM 2613 O O . ILE A 1 336 ? -26.063 1.257 -3.874 1.00 51.81 336 ILE A O 1
ATOM 2617 N N . LYS A 1 337 ? -27.671 -0.202 -4.448 1.00 49.69 337 LYS A N 1
ATOM 2618 C CA . LYS A 1 337 ? -28.454 -0.021 -3.211 1.00 49.69 337 LYS A CA 1
ATOM 2619 C C . LYS A 1 337 ? -27.725 -0.526 -1.960 1.00 49.69 337 LYS A C 1
ATOM 2621 O O . LYS A 1 337 ? -27.711 0.187 -0.969 1.00 49.69 337 LYS A O 1
ATOM 2626 N N . ASP A 1 338 ? -27.038 -1.663 -2.034 1.00 47.69 338 ASP A N 1
ATOM 2627 C CA . ASP A 1 338 ? -26.226 -2.216 -0.937 1.00 47.69 338 ASP A CA 1
ATOM 2628 C C . ASP A 1 338 ? -24.925 -1.417 -0.716 1.00 47.69 338 ASP A C 1
ATOM 2630 O O . ASP A 1 338 ? -24.306 -1.490 0.344 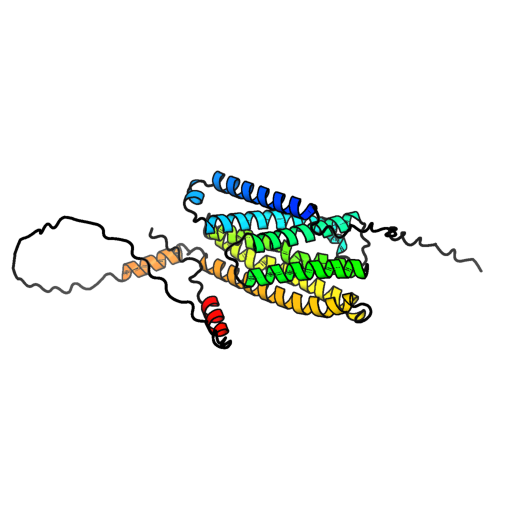1.00 47.69 338 ASP A O 1
ATOM 2634 N N . ALA A 1 339 ? -24.480 -0.645 -1.715 1.00 47.16 339 ALA A N 1
ATOM 2635 C CA . ALA A 1 339 ? -23.375 0.302 -1.564 1.00 47.16 339 ALA A CA 1
ATOM 2636 C C . ALA A 1 339 ? -23.817 1.627 -0.915 1.00 47.16 339 ALA A C 1
ATOM 2638 O O . ALA A 1 339 ? -22.990 2.292 -0.281 1.00 47.16 339 ALA A O 1
ATOM 2639 N N . ASP A 1 340 ? -25.092 1.998 -1.069 1.00 42.28 340 ASP A N 1
ATOM 2640 C CA . ASP A 1 340 ? -25.702 3.172 -0.440 1.00 42.28 340 ASP A CA 1
ATOM 2641 C C . ASP A 1 340 ? -26.316 2.879 0.936 1.00 42.28 340 ASP A C 1
ATOM 2643 O O . ASP A 1 340 ? -26.418 3.819 1.722 1.00 42.28 340 ASP A O 1
ATOM 2647 N N . GLU A 1 341 ? -26.649 1.623 1.269 1.00 43.06 341 GLU A N 1
ATOM 2648 C CA . GLU A 1 341 ? -26.997 1.183 2.628 1.00 43.06 341 GLU A CA 1
ATOM 2649 C C . GLU A 1 341 ? -25.721 0.973 3.464 1.00 43.06 341 GLU A C 1
ATOM 2651 O O . GLU A 1 341 ? -25.054 -0.060 3.394 1.00 43.06 341 GLU A O 1
ATOM 2656 N N . PRO A 1 342 ? -25.337 1.938 4.314 1.00 47.84 342 PRO A N 1
ATOM 2657 C CA . PRO A 1 342 ? -24.140 1.850 5.139 1.00 47.84 342 PRO A CA 1
ATOM 2658 C C . PRO A 1 342 ? -24.396 1.020 6.408 1.00 47.84 342 PRO A C 1
ATOM 2660 O O . PRO A 1 342 ? -23.516 0.960 7.272 1.00 47.84 342 PRO A O 1
ATOM 2663 N N . ASP A 1 343 ? -25.594 0.450 6.543 1.00 41.91 343 ASP A N 1
ATOM 2664 C CA . ASP A 1 343 ? -26.141 -0.098 7.785 1.00 41.91 343 ASP A CA 1
ATOM 2665 C C . ASP A 1 343 ? -25.539 -1.463 8.149 1.00 41.91 343 ASP A C 1
ATOM 2667 O O . ASP A 1 343 ? -25.592 -1.874 9.306 1.00 41.91 343 ASP A O 1
ATOM 2671 N N . ASP A 1 344 ? -24.816 -2.105 7.221 1.00 43.25 344 ASP A N 1
ATOM 2672 C CA . ASP A 1 344 ? -23.982 -3.280 7.523 1.00 43.25 344 ASP A CA 1
ATOM 2673 C C . ASP A 1 344 ? -22.580 -2.903 8.065 1.00 43.25 344 ASP A C 1
ATOM 2675 O O . ASP A 1 344 ? -21.710 -3.740 8.321 1.00 43.25 344 ASP A O 1
ATOM 2679 N N . ILE A 1 345 ? -22.330 -1.612 8.322 1.00 45.53 345 ILE A N 1
ATOM 2680 C CA . ILE A 1 345 ? -21.299 -1.183 9.278 1.00 45.53 345 ILE A CA 1
ATOM 2681 C C . ILE A 1 345 ? -21.953 -1.163 10.659 1.00 45.53 345 ILE A C 1
ATOM 2683 O O . ILE A 1 345 ? -22.117 -0.098 11.237 1.00 45.53 345 ILE A O 1
ATOM 2687 N N . GLY A 1 346 ? -22.329 -2.357 11.138 1.00 39.47 346 GLY A N 1
ATOM 2688 C CA . GLY A 1 346 ? -22.974 -2.650 12.422 1.00 39.47 346 GLY A CA 1
ATOM 2689 C C . GLY A 1 346 ? -23.360 -1.428 13.251 1.00 39.47 346 GLY A C 1
ATOM 2690 O O . GLY A 1 346 ? -22.505 -0.843 13.924 1.00 39.47 346 GLY A O 1
ATOM 2691 N N . ASP A 1 347 ? -24.644 -1.078 13.209 1.00 35.38 347 ASP A N 1
ATOM 2692 C CA . ASP A 1 347 ? -25.259 -0.078 14.075 1.00 35.38 347 ASP A CA 1
ATOM 2693 C C . ASP A 1 347 ? -25.119 -0.506 15.549 1.00 35.38 347 ASP A C 1
ATOM 2695 O O . ASP A 1 347 ? -25.964 -1.173 16.141 1.00 35.38 347 ASP A O 1
ATOM 2699 N N . PHE A 1 348 ? -23.975 -0.177 16.149 1.00 40.72 348 PHE A N 1
ATOM 2700 C CA . PHE A 1 348 ? -23.725 -0.307 17.579 1.00 40.72 348 PHE A CA 1
ATOM 2701 C C . PHE A 1 348 ? -24.145 0.994 18.264 1.00 40.72 348 PHE A C 1
ATOM 2703 O O . PHE A 1 348 ? -23.301 1.734 18.784 1.00 40.72 348 PHE A O 1
ATOM 2710 N N . ARG A 1 349 ? -25.455 1.264 18.298 1.00 32.69 349 ARG A N 1
ATOM 2711 C CA . ARG A 1 349 ? -26.028 2.049 19.394 1.00 32.69 349 ARG A CA 1
ATOM 2712 C C . ARG A 1 349 ? -25.887 1.213 20.664 1.00 32.69 349 ARG A C 1
ATOM 2714 O O . ARG A 1 349 ? -26.688 0.321 20.931 1.00 32.69 349 ARG A O 1
ATOM 2721 N N . MET A 1 350 ? -24.836 1.468 21.444 1.00 30.81 350 MET A N 1
ATOM 2722 C CA . MET A 1 350 ? -24.843 1.062 22.848 1.00 30.81 350 MET A CA 1
ATOM 2723 C C . MET A 1 350 ? -26.005 1.804 23.509 1.00 30.81 350 MET A C 1
ATOM 2725 O O . MET A 1 350 ? -25.997 3.032 23.555 1.00 30.81 350 MET A O 1
ATOM 2729 N N . LYS A 1 351 ? -27.012 1.059 23.978 1.00 27.41 351 LYS A N 1
ATOM 2730 C CA . LYS A 1 351 ? -27.884 1.555 25.043 1.00 27.41 351 LYS A CA 1
ATOM 2731 C C . LYS A 1 351 ? -26.956 1.861 26.221 1.00 27.41 351 LYS A C 1
ATOM 2733 O O . LYS A 1 351 ? -26.278 0.944 26.686 1.00 27.41 351 LYS A O 1
ATOM 2738 N N . VAL A 1 352 ? -26.832 3.148 26.550 1.00 36.28 352 VAL A N 1
ATOM 2739 C CA . VAL A 1 352 ? -26.109 3.640 27.733 1.00 36.28 352 VAL A CA 1
ATOM 2740 C C . VAL A 1 352 ? -26.780 3.094 28.983 1.00 36.28 352 VAL A C 1
ATOM 2742 O O . VAL A 1 352 ? -28.032 3.038 28.975 1.00 36.28 352 VAL A O 1
#

Solvent-accessible surface area (backbone atoms only — not comparable to full-atom values): 20785 Å² total; per-residue (Å²): 142,78,84,80,77,76,77,77,74,73,67,76,75,71,73,84,69,85,62,71,66,75,76,61,89,50,95,65,53,67,65,57,58,53,47,52,50,49,52,50,50,50,45,52,50,46,48,54,49,51,42,66,77,39,50,71,64,51,68,72,48,50,72,66,54,48,52,52,49,35,48,32,53,47,50,38,54,51,31,48,52,23,33,50,34,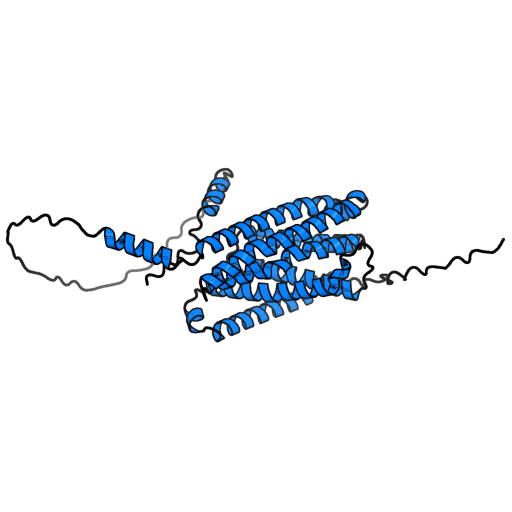42,61,76,41,50,65,54,66,40,91,87,50,85,75,55,72,67,49,53,51,38,45,51,49,20,53,50,47,50,42,50,51,44,50,48,46,70,73,69,49,91,82,69,57,67,62,57,51,50,42,40,54,51,52,40,51,50,52,52,50,36,51,52,34,23,75,75,64,71,42,63,68,41,51,32,38,44,58,36,50,49,47,63,68,36,44,43,50,49,35,33,50,9,53,40,32,58,73,64,57,86,42,52,61,61,24,18,52,33,14,42,47,20,20,48,52,35,51,54,55,35,53,54,29,52,52,51,31,51,54,48,38,62,70,68,42,54,80,51,33,86,79,37,76,50,43,45,50,44,65,50,44,52,59,56,50,49,51,52,44,50,50,43,48,54,52,49,27,51,53,37,36,54,52,14,65,73,35,51,66,76,49,70,71,56,53,51,52,53,52,52,57,64,66,69,70,72,79,70,81,86,79,88,74,88,83,87,80,88,80,90,86,83,90,84,89,82,89,83,82,84,89,84,90,83,80,92,78,89,78,92,76,81,92,75,86,83,82,80,82,83,71,82,80,66,57,60,65,50,54,53,48,60,68,69,49,66,65,84,65,67,81,74,76,72,83,128

Nearest PDB structures (foldseek):
  7sqc-assembly1_1Y  TM=1.412E-01  e=3.214E+00  Chlamydomonas reinhardtii
  7sqc-assembly1_1K  TM=2.108E-01  e=9.663E+00  Chlamydomonas reinhardtii

pLDDT: mean 80.01, std 22.71, range [27.41, 98.44]

Organism: Gonapodya prolifera (strain JEL478) (NCBI:txid1344416)

Secondary structure (DSSP, 8-state):
-----------------S--------SS-HHHHHHHHHHHHHHHHHHHHHHHH-HHHHHHS-HHHHHHHHHHHHHHHHHHHHHHHHHHTGGGGSTT----HHHHHHHHHHHHHHHHHHHHHHHH-S---HHHHHHHHHHHHHHHHHHHHHHHH--HHHHHHHHHHHHHHHT-HHHHHHHHHHHH-S-HHHHHHHHHHHHHHHHHHHHHHHHHHHHHIIIIIGGGGGG-HHHHHHHHHHHHHHHHHHHHHHHHHHHHHHHHHHTPPPPHHHHHHHHHHHHTT----------------------------------------------TTSHHHHHHHHHH-GGGTT------

Mean predicted aligned error: 12.49 Å

Radius of gyration: 30.74 Å; Cα contacts (8 Å, |Δi|>4): 259; chains: 1; bounding box: 114×64×77 Å

Sequence (352 aa):
MSSSAASLTTAPTLCSLENPTFTSPTWIAINYIVFLLVIYVITRLSAVFLKRIDPKRWATFSEEMRVNVISYVVEIILTTAALGCQLAVIRMLDPNYQYNLSEFQIARTAVNLVCLLYTSELLFRRKLRLTLITHHVVTVGIAIMLVVAFENTFDLHVTRIGLAFMFQATLEQATFLGLLFYRYRPNTQLTYMTLLIGAIVPMLLKLVSIGYVVAMWAKYIAPLGAASPSYVAMDVLIPVGGLLLLFTQVWSAMVVYKLALRSKPVSDAGAAAAAQLESGVSSDPESDERDSGETEKPFDPVHRSSTAPVKRSSTTKSFAPLKRSFTAKSSWSTMIKDADEPDDIGDFRMKV

Foldseek 3Di:
DDDDPPPPPPPPPPPCVVDPPCPDPPVDDVVLVVLLVVLVVLLVVLLVVVCVVCVPLNVVDDPLLSNLLSLLVSLLVLLQQLVVLLVVLVVLLPPPDDDDPVNVVSLVVSLVSLLSSLVSCVPPPPDDDPLSVLLNVLSNVLLVLLVVLCVVPVDSLSSSLSSLSSLLSSLQNLVSVLVSCLSSVPDLVVNLVSLLCNLPVSLVSLVVSLVSSVVSCVPPQVVCDVVDPSSVCCVVSSVVSVVSNNVSSNLSSVVSNVSSVVSDDQPPVNVVVVVVVVVVPPPDPDPDDDDDDDDDDDDDDDDDDDDDDDDDDDDDDDDDDDPDDDPPPPPVVVVVVVVVCPPVVPPPPDPD